Protein AF-A0A419EPZ2-F1 (afdb_monomer_lite)

Sequence (323 aa):
MRVAIPLFGTRVSPRCLYSDKTLLVQVRDNAVISKKTVDTTGMNEEERIAQLVDLEIDLFVCGAIDEDFVQRVDSYGIKVVQDVAAEVEEVLTALTGGQLRSGYGLESQPAKPARKGLPAEAASGAVAQAGSELSRIDCVECVDRLCLKGENCMPQMGSLFPADGYSKFNHSMEVTMDISAETHRKLCRVAEFIYYCMGMEYKHIGVAFCVEMFREAEILTRLLRRFFRVSPVCCKVGGHAEHDLITASSGVVCNPIGQACVLNRLGTEVNVVVGLCVGVDFIFTQHSEAPTSTLFVKDKSLANNPVSALFSKYYIEDILGEV

pLDDT: mean 83.53, std 17.3, range [28.08, 98.81]

Organism: NCBI:txid2093361

Radius of gyration: 24.73 Å; chains: 1; bounding box: 71×50×67 Å

InterPro domains:
  IPR014997 Protein of unknown function DUF1847 [PF08901] (173-295)
  IPR036105 Dinitrogenase iron-molybdenum cofactor biosynthesis superfamily [G3DSA:3.30.420.130] (1-103)
  IPR036105 Dinitrogenase iron-molybdenum cofactor biosynthesis superfamily [SSF53146] (1-102)

Foldseek 3Di:
DKEKFQDDPQWGDLDSQQRQKIWIFDDDLLDTPDIDIDGPHPPGLVSVLVVCLVVVAQEYEHEDDDPVSQVVSVVSNHHYAYNAQDGVVVQSNCSSVVNGHRNHPLDDDDDDDDDAFDFPDDPPDPPDDDDDPPPDDDPPPDPVPVVVVVDDPCVVVPDPCPVVVCPVVPQLVVQLVSLVVPPDPPDDLLNSVLSSCSSVVFAEEEEEEEPVCVVVSVVSQVVSVSPHHYHYDYQLPPFDADCPPVVNDGGRDGDLLVSQVVCVVVSGQEYEYYADDPVSVVSNCVNHRHHYDHSFHHDPPPNRPCVVLVVDPVSVCVVVVND

Secondary structure (DSSP, 8-state):
-EEEEEEETTEE-SBGGG-SEEEEEEEETTEEEEEEEEE-TT--HHHHHHHHHHTT-SEEE-SB--HHHHHHHHHTT-EEE-S--SBHHHHHHHHHTT---TT---S--PPPPPPPPPP------------S--TT--SSS-SS-GGGGT--S-GGG--S--HHHHGGGHHHHHHHHHHHH-SSTT--HHHHHHHHHHHTT--EEEEEE-GGGHHHHHHHHHHHTTTSEEEEEETTTT--B---TTT---SBPP-HHHHHHHHHHHT-SEEEEES--HHHHHHHHHH-SS-EEEEE---TTTTT-GGGGGG-HHHHHHHHT--

Structure (mmCIF, N/CA/C/O backbone):
data_AF-A0A419EPZ2-F1
#
_entry.id   AF-A0A419EPZ2-F1
#
loop_
_atom_site.group_PDB
_atom_site.id
_atom_site.type_symbol
_atom_site.label_atom_id
_atom_site.label_alt_id
_atom_site.label_comp_id
_atom_site.label_asym_id
_atom_site.label_entity_id
_atom_site.label_seq_id
_atom_site.pdbx_PDB_ins_code
_atom_site.Cartn_x
_atom_site.Cartn_y
_atom_site.Cartn_z
_atom_site.occupancy
_atom_site.B_iso_or_equiv
_atom_site.auth_seq_id
_atom_site.auth_comp_id
_atom_site.auth_asym_id
_atom_site.auth_atom_id
_atom_site.pdbx_PDB_model_num
ATOM 1 N N . MET A 1 1 ? -29.250 -5.513 28.112 1.00 92.94 1 MET A N 1
ATOM 2 C CA . MET A 1 1 ? -27.864 -5.029 28.055 1.00 92.94 1 MET A CA 1
ATOM 3 C C . MET A 1 1 ? -27.819 -3.629 27.458 1.00 92.94 1 MET A C 1
ATOM 5 O O . MET A 1 1 ? -28.614 -3.340 26.562 1.00 92.94 1 MET A O 1
ATOM 9 N N . ARG A 1 2 ? -26.938 -2.768 27.962 1.00 96.25 2 ARG A N 1
ATOM 10 C CA . ARG A 1 2 ? -26.560 -1.479 27.380 1.00 96.25 2 ARG A CA 1
ATOM 11 C C . ARG A 1 2 ? -25.266 -1.668 26.601 1.00 96.25 2 ARG A C 1
ATOM 13 O O . ARG A 1 2 ? -24.313 -2.245 27.115 1.00 96.25 2 ARG A O 1
ATOM 20 N N . VAL A 1 3 ? -25.260 -1.211 25.360 1.00 97.06 3 VAL A N 1
ATOM 21 C CA . VAL A 1 3 ? -24.142 -1.378 24.435 1.00 97.06 3 VAL A CA 1
ATOM 22 C C . VAL A 1 3 ? -23.675 -0.011 23.974 1.00 97.06 3 VAL A C 1
ATOM 24 O O . VAL A 1 3 ? -24.508 0.832 23.641 1.00 97.06 3 VAL A O 1
ATOM 27 N N . ALA A 1 4 ? -22.366 0.203 23.942 1.00 97.25 4 ALA A N 1
ATOM 28 C CA . ALA A 1 4 ? -21.762 1.403 23.378 1.00 97.25 4 ALA A CA 1
ATOM 29 C C . ALA A 1 4 ? -20.947 1.049 22.129 1.00 97.25 4 ALA A C 1
ATOM 31 O O . ALA A 1 4 ? -20.184 0.083 22.131 1.00 97.25 4 ALA A O 1
ATOM 32 N N . ILE A 1 5 ? -21.140 1.829 21.064 1.00 97.00 5 ILE A N 1
ATOM 33 C CA . ILE A 1 5 ? -20.503 1.650 19.757 1.00 97.00 5 ILE A CA 1
ATOM 34 C C . ILE A 1 5 ? -19.955 3.012 19.301 1.00 97.00 5 ILE A C 1
ATOM 36 O O . ILE A 1 5 ? -20.749 3.878 18.927 1.00 97.00 5 ILE A O 1
ATOM 40 N N . PRO A 1 6 ? -18.636 3.256 19.332 1.00 94.75 6 PRO A N 1
ATOM 41 C CA . PRO A 1 6 ? -18.061 4.471 18.772 1.00 94.75 6 PRO A CA 1
ATOM 42 C C . PRO A 1 6 ? -18.306 4.492 17.258 1.00 94.75 6 PRO A C 1
ATOM 44 O O . PRO A 1 6 ? -18.241 3.453 16.600 1.00 94.75 6 PRO A O 1
ATOM 47 N N . LEU A 1 7 ? -18.633 5.659 16.706 1.00 89.12 7 LEU A N 1
ATOM 48 C CA . LEU A 1 7 ? -19.119 5.820 15.338 1.00 89.12 7 LEU A CA 1
ATOM 49 C C . LEU A 1 7 ? -18.121 6.529 14.420 1.00 89.12 7 LEU A C 1
ATOM 51 O O . LEU A 1 7 ? -17.657 7.623 14.724 1.00 89.12 7 LEU A O 1
ATOM 55 N N . PHE A 1 8 ? -17.933 5.980 13.221 1.00 81.69 8 PHE A N 1
ATOM 56 C CA . PHE A 1 8 ? -17.380 6.697 12.073 1.00 81.69 8 PHE A CA 1
ATOM 57 C C . PHE A 1 8 ? -18.439 6.744 10.966 1.00 81.69 8 PHE A C 1
ATOM 59 O O . PHE A 1 8 ? -18.708 5.753 10.284 1.00 81.69 8 PHE A O 1
ATOM 66 N N . GLY A 1 9 ? -19.126 7.882 10.836 1.00 82.94 9 GLY A N 1
ATOM 67 C CA . GLY A 1 9 ? -20.296 7.991 9.961 1.00 82.94 9 GLY A CA 1
ATOM 68 C C . GLY A 1 9 ? -21.412 7.021 10.376 1.00 82.94 9 GLY A C 1
ATOM 69 O O . GLY A 1 9 ? -22.014 7.186 11.435 1.00 82.94 9 GLY A O 1
ATOM 70 N N . THR A 1 10 ? -21.700 6.025 9.533 1.00 83.19 10 THR A N 1
ATOM 71 C CA . THR A 1 10 ? -22.702 4.968 9.786 1.00 83.19 10 THR A CA 1
ATOM 72 C C . THR A 1 10 ? -22.098 3.654 10.293 1.00 83.19 10 THR A C 1
ATOM 74 O O . THR A 1 10 ? -22.827 2.684 10.510 1.00 83.19 10 THR A O 1
ATOM 77 N N . ARG A 1 11 ? -20.778 3.613 10.501 1.00 87.88 11 ARG A N 1
ATOM 78 C CA . ARG A 1 11 ? -20.004 2.405 10.811 1.00 87.88 11 ARG A CA 1
ATOM 79 C C . ARG A 1 11 ? -19.447 2.435 12.226 1.00 87.88 11 ARG A C 1
ATOM 81 O O . ARG A 1 11 ? -19.410 3.488 12.864 1.00 87.88 11 ARG A O 1
ATOM 88 N N . VAL A 1 12 ? -18.997 1.274 12.700 1.00 87.50 12 VAL A N 1
ATOM 89 C CA . VAL A 1 12 ? -18.147 1.208 13.897 1.00 87.50 12 VAL A CA 1
ATOM 90 C C . VAL A 1 12 ? -16.859 1.972 13.610 1.00 87.50 12 VAL A C 1
ATOM 92 O O . VAL A 1 12 ? -16.248 1.777 12.559 1.00 87.50 12 VAL A O 1
ATOM 95 N N . SER A 1 13 ? -16.467 2.859 14.521 1.00 86.19 13 SER A N 1
ATOM 96 C CA . SER A 1 13 ? -15.234 3.618 14.369 1.00 86.19 13 SER A CA 1
ATOM 97 C C . SER A 1 13 ? -14.028 2.678 14.427 1.00 86.19 13 SER A C 1
ATOM 99 O O . SER A 1 13 ? -13.897 1.950 15.420 1.00 86.19 13 SER A O 1
ATOM 101 N N . PRO A 1 14 ? -13.128 2.710 13.423 1.00 75.12 14 PRO A N 1
ATOM 102 C CA . PRO A 1 14 ? -11.864 1.987 13.498 1.00 75.12 14 PRO A CA 1
ATOM 103 C C . PRO A 1 14 ? -10.988 2.543 14.629 1.00 75.12 14 PRO A C 1
ATOM 105 O O . PRO A 1 14 ? -10.310 1.772 15.295 1.00 75.12 14 PRO A O 1
ATOM 108 N N . ARG A 1 15 ? -11.123 3.846 14.926 1.00 74.50 15 ARG A N 1
ATOM 109 C CA . ARG A 1 15 ? -10.498 4.547 16.052 1.00 74.50 15 ARG A CA 1
ATOM 110 C C . ARG A 1 15 ? -11.505 4.912 17.122 1.00 74.50 15 ARG A C 1
ATOM 112 O O . ARG A 1 15 ? -11.990 6.044 17.210 1.00 74.50 15 ARG A O 1
ATOM 119 N N . CYS A 1 16 ? -11.815 3.956 17.974 1.00 81.25 16 CYS A N 1
ATOM 120 C CA . CYS A 1 16 ? -12.754 4.164 19.069 1.00 81.25 16 CYS A CA 1
ATOM 121 C C . CYS A 1 16 ? -12.397 5.362 19.980 1.00 81.25 16 CYS A C 1
ATOM 123 O O . CYS A 1 16 ? -13.297 6.114 20.352 1.00 81.25 16 CYS A O 1
ATOM 125 N N . LEU A 1 17 ? -11.106 5.596 20.264 1.00 80.44 17 LEU A N 1
ATOM 126 C CA . LEU A 1 17 ? -10.636 6.679 21.143 1.00 80.44 17 LEU A CA 1
ATOM 127 C C . LEU A 1 17 ? -10.698 8.080 20.511 1.00 80.44 17 LEU A C 1
ATOM 129 O O . LEU A 1 17 ? -10.700 9.077 21.230 1.00 80.44 17 LEU A O 1
ATOM 133 N N . TYR A 1 18 ? -10.810 8.169 19.187 1.00 79.81 18 TYR A N 1
ATOM 134 C CA . TYR A 1 18 ? -10.905 9.437 18.449 1.00 79.81 18 TYR A CA 1
ATOM 135 C C . TYR A 1 18 ? -12.300 9.683 17.878 1.00 79.81 18 TYR A C 1
ATOM 137 O O . TYR A 1 18 ? -12.529 10.651 17.165 1.00 79.81 18 TYR A O 1
ATOM 145 N N . SER A 1 19 ? -13.247 8.802 18.191 1.00 86.12 19 SER A N 1
ATOM 146 C CA . SER A 1 19 ? -14.617 8.928 17.731 1.00 86.12 19 SER A CA 1
ATOM 147 C C . SER A 1 19 ? -15.292 10.143 18.363 1.00 86.12 19 SER A C 1
ATOM 149 O O . SER A 1 19 ? -15.444 10.199 19.586 1.00 86.12 19 SER A O 1
ATOM 151 N N . ASP A 1 20 ? -15.775 11.075 17.547 1.00 87.75 20 ASP A N 1
ATOM 152 C CA . ASP A 1 20 ? -16.535 12.242 18.024 1.00 87.75 20 ASP A CA 1
ATOM 153 C C . ASP A 1 20 ? -17.923 11.864 18.544 1.00 87.75 20 ASP A C 1
ATOM 155 O O . ASP A 1 20 ? -18.577 12.633 19.244 1.00 87.75 20 ASP A O 1
ATOM 159 N N . LYS A 1 21 ? -18.414 10.672 18.192 1.00 92.12 21 LYS A N 1
ATOM 160 C CA . LYS A 1 21 ? -19.744 10.205 18.583 1.00 92.12 21 LYS A CA 1
ATOM 161 C C . LYS A 1 21 ? -19.714 8.764 19.048 1.00 92.12 21 LYS A C 1
ATOM 163 O O . LYS A 1 21 ? -19.022 7.932 18.471 1.00 92.12 21 LYS A O 1
ATOM 168 N N . THR A 1 22 ? -20.546 8.446 20.028 1.00 95.88 22 THR A N 1
ATOM 169 C CA . THR A 1 22 ? -20.782 7.067 20.464 1.00 95.88 22 THR A CA 1
ATOM 170 C C . THR A 1 22 ? -22.273 6.776 20.424 1.00 95.88 22 THR A C 1
ATOM 172 O O . THR A 1 22 ? -23.089 7.537 20.944 1.00 95.88 22 THR A O 1
ATOM 175 N N . LEU A 1 23 ? -22.654 5.685 19.768 1.00 96.94 23 LEU A N 1
ATOM 176 C CA . LEU A 1 23 ? -24.013 5.174 19.782 1.00 96.94 23 LEU A CA 1
ATOM 177 C C . LEU A 1 23 ? -24.223 4.312 21.019 1.00 96.94 23 LEU A C 1
ATOM 179 O O . LEU A 1 23 ? -23.563 3.295 21.201 1.00 96.94 23 LEU A O 1
ATOM 183 N N . LEU A 1 24 ? -25.199 4.697 21.823 1.00 97.00 24 LEU A N 1
ATOM 184 C CA . LEU A 1 24 ? -25.705 3.922 22.940 1.00 97.00 24 LEU A CA 1
ATOM 185 C C . LEU A 1 24 ? -26.944 3.161 22.491 1.00 97.00 24 LEU A C 1
ATOM 187 O O . LEU A 1 24 ? -27.862 3.732 21.895 1.00 97.00 24 LEU A O 1
ATOM 191 N N . VAL A 1 25 ? -26.977 1.872 22.792 1.00 96.31 25 VAL A N 1
ATOM 192 C CA . VAL A 1 25 ? -28.030 0.959 22.358 1.00 96.31 25 VAL A CA 1
ATOM 193 C C . VAL A 1 25 ? -28.514 0.171 23.559 1.00 96.31 25 VAL A C 1
ATOM 195 O O . VAL A 1 25 ? -27.724 -0.436 24.278 1.00 96.31 25 VAL A O 1
ATOM 198 N N . GLN A 1 26 ? -29.826 0.135 23.764 1.00 94.62 26 GLN A N 1
ATOM 199 C CA . GLN A 1 26 ? -30.424 -0.745 24.758 1.00 94.62 26 GLN A CA 1
ATOM 200 C C . GLN A 1 26 ? -31.022 -1.966 24.070 1.00 94.62 26 GLN A C 1
ATOM 202 O O . GLN A 1 26 ? -31.894 -1.834 23.213 1.00 94.62 26 GLN A O 1
ATOM 207 N N . VAL A 1 27 ? -30.581 -3.155 24.476 1.00 92.25 27 VAL A N 1
ATOM 208 C CA . VAL A 1 27 ? -31.083 -4.435 23.965 1.00 92.25 27 VAL A CA 1
ATOM 209 C C . VAL A 1 27 ? -31.761 -5.218 25.084 1.00 92.25 27 VAL A C 1
ATOM 211 O O . VAL A 1 27 ? -31.200 -5.379 26.175 1.00 92.25 27 VAL A O 1
ATOM 214 N N . ARG A 1 28 ? -32.971 -5.713 24.820 1.00 91.69 28 ARG A N 1
ATOM 215 C CA . ARG A 1 28 ? -33.753 -6.585 25.709 1.00 91.69 28 ARG A CA 1
ATOM 216 C C . ARG A 1 28 ? -34.426 -7.661 24.859 1.00 91.69 28 ARG A C 1
ATOM 218 O O . ARG A 1 28 ? -34.913 -7.342 23.783 1.00 91.69 28 ARG A O 1
ATOM 225 N N . ASP A 1 29 ? -34.414 -8.910 25.324 1.00 86.62 29 ASP A N 1
ATOM 226 C CA . ASP A 1 29 ? -35.057 -10.055 24.656 1.00 86.62 29 ASP A CA 1
ATOM 227 C C . ASP A 1 29 ? -34.705 -10.177 23.159 1.00 86.62 29 ASP A C 1
ATOM 229 O O . ASP A 1 29 ? -35.574 -10.356 22.312 1.00 86.62 29 ASP A O 1
ATOM 233 N N . ASN A 1 30 ? -33.413 -10.038 22.828 1.00 84.19 30 ASN A N 1
ATOM 234 C CA . ASN A 1 30 ? -32.894 -10.056 21.452 1.00 84.19 30 ASN A CA 1
ATOM 235 C C . ASN A 1 30 ? -33.519 -8.999 20.520 1.00 84.19 30 ASN A C 1
ATOM 237 O O . ASN A 1 3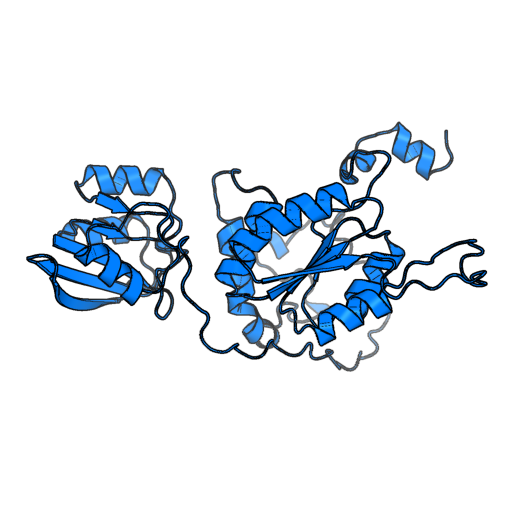0 ? -33.555 -9.174 19.305 1.00 84.19 30 ASN A O 1
ATOM 241 N N . ALA A 1 31 ? -33.974 -7.871 21.064 1.00 87.69 31 ALA A N 1
ATOM 242 C CA . ALA A 1 31 ? -34.474 -6.740 20.295 1.00 87.69 31 ALA A CA 1
ATOM 243 C C . ALA A 1 31 ? -33.828 -5.425 20.747 1.00 87.69 31 ALA A C 1
ATOM 245 O O . ALA A 1 31 ? -33.585 -5.199 21.937 1.00 87.69 31 ALA A O 1
ATOM 246 N N . VAL A 1 32 ? -33.569 -4.533 19.787 1.00 90.25 32 VAL A N 1
ATOM 247 C CA . VAL A 1 32 ? -33.126 -3.162 20.067 1.00 90.25 32 VAL A CA 1
ATOM 248 C C . VAL A 1 32 ? -34.331 -2.346 20.530 1.00 90.25 32 VAL A C 1
ATOM 250 O O . VAL A 1 32 ? -35.277 -2.144 19.774 1.00 90.25 32 VAL A O 1
ATOM 253 N N . ILE A 1 33 ? -34.285 -1.871 21.772 1.00 93.38 33 ILE A N 1
ATOM 254 C CA . ILE A 1 33 ? -35.364 -1.110 22.414 1.00 93.38 33 ILE A CA 1
ATOM 255 C C . ILE A 1 33 ? -35.180 0.393 22.207 1.00 93.38 33 ILE A C 1
ATOM 257 O O . ILE A 1 33 ? -36.153 1.122 22.031 1.00 93.38 33 ILE A O 1
ATOM 261 N N . SER A 1 34 ? -33.936 0.871 22.228 1.00 92.50 34 SER A N 1
ATOM 262 C CA . SER A 1 34 ? -33.626 2.284 22.027 1.00 92.50 34 SER A CA 1
ATOM 263 C C . SER A 1 34 ? -32.215 2.479 21.478 1.00 92.50 34 SER A C 1
ATOM 265 O O . SER A 1 34 ? -31.327 1.645 21.677 1.00 92.50 34 SER A O 1
ATOM 267 N N . LYS A 1 35 ? -32.033 3.595 20.767 1.00 94.75 35 LYS A N 1
ATOM 268 C CA . LYS A 1 35 ? -30.757 4.080 20.236 1.00 94.75 35 LYS A CA 1
ATOM 269 C C . LYS A 1 35 ? -30.619 5.557 20.607 1.00 94.75 35 LYS A C 1
ATOM 271 O O . LYS A 1 35 ? -31.563 6.322 20.409 1.00 94.75 35 LYS A O 1
ATOM 276 N N . LYS A 1 36 ? -29.463 5.969 21.122 1.00 94.50 36 LYS A N 1
ATOM 277 C CA . LYS A 1 36 ? -29.139 7.374 21.397 1.00 94.50 36 LYS A CA 1
ATOM 278 C C . LYS A 1 36 ? -27.677 7.628 21.072 1.00 94.50 36 LYS A C 1
ATOM 280 O O . LYS A 1 36 ? -26.816 6.924 21.577 1.00 94.50 36 LYS A O 1
ATOM 285 N N . THR A 1 37 ? -27.392 8.657 20.288 1.00 94.69 37 THR A N 1
ATOM 286 C CA . THR A 1 37 ? -26.012 9.091 20.056 1.00 94.69 37 THR A CA 1
ATOM 287 C C . THR A 1 37 ? -25.605 10.112 21.111 1.00 94.69 37 THR A C 1
ATOM 289 O O . THR A 1 37 ? -26.374 11.027 21.416 1.00 94.69 37 THR A O 1
ATOM 292 N N . VAL A 1 38 ? -24.405 9.957 21.662 1.00 93.19 38 VAL A N 1
ATOM 293 C CA . VAL A 1 38 ? -23.760 10.929 22.549 1.00 93.19 38 VAL A CA 1
ATOM 294 C C . VAL A 1 38 ? -22.512 11.496 21.887 1.00 93.19 38 VAL A C 1
ATOM 296 O O . VAL A 1 38 ? -21.882 10.823 21.069 1.00 93.19 38 VAL A O 1
ATOM 299 N N . ASP A 1 39 ? -22.203 12.746 22.215 1.00 92.06 39 ASP A N 1
ATOM 300 C CA . ASP A 1 39 ? -20.981 13.421 21.788 1.00 92.06 39 ASP A CA 1
ATOM 301 C C . ASP A 1 39 ? -19.815 12.969 22.676 1.00 92.06 39 ASP A C 1
ATOM 303 O O . ASP A 1 39 ? -19.944 12.902 23.902 1.00 92.06 39 ASP A O 1
ATOM 307 N N . THR A 1 40 ? -18.708 12.614 22.039 1.00 90.69 40 THR A N 1
ATOM 308 C CA . THR A 1 40 ? -17.455 12.183 22.661 1.00 90.69 40 THR A CA 1
ATOM 309 C C . THR A 1 40 ? -16.245 12.909 22.069 1.00 90.69 40 THR A C 1
ATOM 311 O O . THR A 1 40 ? -15.114 12.440 22.198 1.00 90.69 40 THR A O 1
ATOM 314 N N . THR A 1 41 ? -16.475 14.045 21.406 1.00 87.62 41 THR A N 1
ATOM 315 C CA . THR A 1 41 ? -15.438 14.880 20.792 1.00 87.62 41 THR A CA 1
ATOM 316 C C . THR A 1 41 ? -14.427 15.328 21.842 1.00 87.62 41 THR A C 1
ATOM 318 O O . THR A 1 41 ? -14.792 15.896 22.871 1.00 87.62 41 THR A O 1
ATOM 321 N N . GLY A 1 42 ? -13.145 15.083 21.576 1.00 82.50 42 GLY A N 1
ATOM 322 C CA . GLY A 1 42 ? -12.043 15.541 22.426 1.00 82.50 42 GLY A CA 1
ATOM 323 C C . GLY A 1 42 ? -11.874 14.808 23.761 1.00 82.50 42 GLY A C 1
ATOM 324 O O . GLY A 1 42 ? -10.999 15.204 24.526 1.00 82.50 42 GLY A O 1
ATOM 325 N N . MET A 1 43 ? -12.656 13.756 24.039 1.00 88.62 43 MET A N 1
ATOM 326 C CA . MET A 1 43 ? -12.486 12.961 25.260 1.00 88.62 43 MET A CA 1
ATOM 327 C C . MET A 1 43 ? -11.192 12.150 25.218 1.00 88.62 43 MET A C 1
ATOM 329 O O . MET A 1 43 ? -10.923 11.443 24.240 1.00 88.62 43 MET A O 1
ATOM 333 N N . ASN A 1 44 ? -10.425 12.211 26.304 1.00 87.00 44 ASN A N 1
ATOM 334 C CA . ASN A 1 44 ? -9.267 11.351 26.509 1.00 87.00 44 ASN A CA 1
ATOM 335 C C . ASN A 1 44 ? -9.684 9.931 26.944 1.00 87.00 44 ASN A C 1
ATOM 337 O O . ASN A 1 44 ? -10.860 9.629 27.153 1.00 87.00 44 ASN A O 1
ATOM 341 N N . GLU A 1 45 ? -8.709 9.033 27.056 1.00 89.25 45 GLU A N 1
ATOM 342 C CA . GLU A 1 45 ? -8.948 7.626 27.381 1.00 89.25 45 GLU A CA 1
ATOM 343 C C . GLU A 1 45 ? -9.652 7.426 28.734 1.00 89.25 45 GLU A C 1
ATOM 345 O O . GLU A 1 45 ? -10.615 6.665 28.827 1.00 89.25 45 GLU A O 1
ATOM 350 N N . GLU A 1 46 ? -9.219 8.141 29.776 1.00 91.06 46 GLU A N 1
ATOM 351 C CA . GLU A 1 46 ? -9.803 8.029 31.117 1.00 91.06 46 GLU A CA 1
ATOM 352 C C . GLU A 1 46 ? -11.242 8.543 31.149 1.00 91.06 46 GLU A C 1
ATOM 354 O O . GLU A 1 46 ? -12.113 7.905 31.739 1.00 91.06 46 GLU A O 1
ATOM 359 N N . GLU A 1 47 ? -11.513 9.652 30.461 1.00 92.25 47 GLU A N 1
ATOM 360 C CA . GLU A 1 47 ? -12.857 10.220 30.320 1.00 92.25 47 GLU A CA 1
ATOM 361 C C . GLU A 1 47 ? -13.800 9.263 29.588 1.00 92.25 47 GLU A C 1
ATOM 363 O O . GLU A 1 47 ? -14.967 9.134 29.963 1.00 92.25 47 GLU A O 1
ATOM 368 N N . ARG A 1 48 ? -13.302 8.542 28.575 1.00 92.06 48 ARG A N 1
ATOM 369 C CA . ARG A 1 48 ? -14.091 7.522 27.872 1.00 92.06 48 ARG A CA 1
ATOM 370 C C . ARG A 1 48 ? -14.422 6.346 28.773 1.00 92.06 48 ARG A C 1
ATOM 372 O O . ARG A 1 48 ? -15.577 5.932 28.808 1.00 92.06 48 ARG A O 1
ATOM 379 N N . ILE A 1 49 ? -13.444 5.822 29.509 1.00 94.25 49 ILE A N 1
ATOM 380 C CA . ILE A 1 49 ? -13.680 4.721 30.451 1.00 94.25 49 ILE A CA 1
ATOM 381 C C . ILE A 1 49 ? -14.683 5.163 31.521 1.00 94.25 49 ILE A C 1
ATOM 383 O O . ILE A 1 49 ? -15.664 4.458 31.756 1.00 94.25 49 ILE A O 1
ATOM 387 N N . ALA A 1 50 ? -14.497 6.352 32.102 1.00 93.88 50 ALA A N 1
ATOM 388 C CA . ALA A 1 50 ? -15.424 6.920 33.076 1.00 93.88 50 ALA A CA 1
ATOM 389 C C . ALA A 1 50 ? -16.843 7.040 32.503 1.00 93.88 50 ALA A C 1
ATOM 391 O O . ALA A 1 50 ? -17.795 6.598 33.137 1.00 93.88 50 ALA A O 1
ATOM 392 N N . GLN A 1 51 ? -16.993 7.525 31.267 1.00 94.06 51 GLN A N 1
ATOM 393 C CA . GLN A 1 51 ? -18.294 7.602 30.606 1.00 94.06 51 GLN A CA 1
ATOM 394 C C . GLN A 1 51 ? -18.941 6.219 30.414 1.00 94.06 51 GLN A C 1
ATOM 396 O O . GLN A 1 51 ? -20.146 6.079 30.624 1.00 94.06 51 GLN A O 1
ATOM 401 N N . LEU A 1 52 ? -18.178 5.197 30.010 1.00 95.31 52 LEU A N 1
ATOM 402 C CA . LEU A 1 52 ? -18.701 3.833 29.863 1.00 95.31 52 LEU A CA 1
ATOM 403 C C . LEU A 1 52 ? -19.200 3.277 31.206 1.00 95.31 52 LEU A C 1
ATOM 405 O O . LEU A 1 52 ? -20.263 2.654 31.254 1.00 95.31 52 LEU A O 1
ATOM 409 N N . VAL A 1 53 ? -18.462 3.540 32.285 1.00 95.25 53 VAL A N 1
ATOM 410 C CA . VAL A 1 53 ? -18.820 3.132 33.649 1.00 95.25 53 VAL A CA 1
ATOM 411 C C . VAL A 1 53 ? -20.055 3.888 34.145 1.00 95.25 53 VAL A C 1
ATOM 413 O O . VAL A 1 53 ? -21.020 3.258 34.573 1.00 95.25 53 VAL A O 1
ATOM 416 N N . ASP A 1 54 ? -20.077 5.215 34.018 1.00 93.75 54 ASP A N 1
ATOM 417 C CA . ASP A 1 54 ? -21.175 6.078 34.476 1.00 93.75 54 ASP A CA 1
ATOM 418 C C . ASP A 1 54 ? -22.496 5.784 33.751 1.00 93.75 54 ASP A C 1
ATOM 420 O O . ASP A 1 54 ? -23.583 5.912 34.318 1.00 93.75 54 ASP A O 1
ATOM 424 N N . LEU A 1 55 ? -22.419 5.374 32.483 1.00 92.88 55 LEU A N 1
ATOM 425 C CA . LEU A 1 55 ? -23.579 4.967 31.688 1.00 92.88 55 LEU A CA 1
ATOM 426 C C . LEU A 1 55 ? -23.993 3.504 31.918 1.00 92.88 55 LEU A C 1
ATOM 428 O O . LEU A 1 55 ? -24.981 3.055 31.320 1.00 92.88 55 LEU A O 1
ATOM 432 N N . GLU A 1 56 ? -23.283 2.781 32.788 1.00 95.12 56 GLU A N 1
ATOM 433 C CA . GLU A 1 56 ? -23.471 1.362 33.112 1.00 95.12 56 GLU A CA 1
ATOM 434 C C . GLU A 1 56 ? -23.504 0.496 31.840 1.00 95.12 56 GLU A C 1
ATOM 436 O O . GLU A 1 56 ? -24.449 -0.259 31.593 1.00 95.12 56 GLU A O 1
ATOM 441 N N . ILE A 1 57 ? -22.515 0.679 30.962 1.00 97.44 57 ILE A N 1
ATOM 442 C CA . ILE A 1 57 ? -22.396 -0.103 29.729 1.00 97.44 57 ILE A CA 1
ATOM 443 C C . ILE A 1 57 ? -22.025 -1.548 30.069 1.00 97.44 57 ILE A C 1
ATOM 445 O O . ILE A 1 57 ? -21.055 -1.797 30.768 1.00 97.44 57 ILE A O 1
ATOM 449 N N . ASP A 1 58 ? -22.774 -2.511 29.530 1.00 95.06 58 ASP A N 1
ATOM 450 C CA . ASP A 1 58 ? -22.496 -3.942 29.713 1.00 95.06 58 ASP A CA 1
ATOM 451 C C . ASP A 1 58 ? -21.528 -4.481 28.643 1.00 95.06 58 ASP A C 1
ATOM 453 O O . ASP A 1 58 ? -20.807 -5.456 28.864 1.00 95.06 58 ASP A O 1
ATOM 457 N N . LEU A 1 59 ? -21.570 -3.884 27.446 1.00 95.56 59 LEU A N 1
ATOM 458 C CA . LEU A 1 59 ? -20.829 -4.321 26.267 1.00 95.56 59 LEU A CA 1
ATOM 459 C C . LEU A 1 59 ? -20.318 -3.119 25.467 1.00 95.56 59 LEU A C 1
ATOM 461 O O . LEU A 1 59 ? -21.099 -2.290 24.999 1.00 95.56 59 LEU A O 1
ATOM 465 N N . PHE A 1 60 ? -19.015 -3.064 25.242 1.00 95.75 60 PHE A N 1
ATOM 466 C CA . PHE A 1 60 ? -18.375 -2.102 24.360 1.00 95.75 60 PHE A CA 1
ATOM 467 C C . PHE A 1 60 ? -17.986 -2.787 23.048 1.00 95.75 60 PHE A C 1
ATOM 469 O O . PHE A 1 60 ? -17.264 -3.782 23.057 1.00 95.75 60 PHE A O 1
ATOM 476 N N . VAL A 1 61 ? -18.499 -2.289 21.922 1.00 94.81 61 VAL A N 1
ATOM 477 C CA . VAL A 1 61 ? -18.225 -2.843 20.587 1.00 94.81 61 VAL A CA 1
ATOM 478 C C . VAL A 1 61 ? -17.433 -1.817 19.798 1.00 94.81 61 VAL A C 1
ATOM 480 O O . VAL A 1 61 ? -17.977 -0.775 19.447 1.00 94.81 61 VAL A O 1
ATOM 483 N N . CYS A 1 62 ? -16.171 -2.101 19.507 1.00 91.62 62 CYS A N 1
ATOM 484 C CA . CYS A 1 62 ? -15.249 -1.154 18.890 1.00 91.62 62 CYS A CA 1
ATOM 485 C C . CYS A 1 62 ? -14.472 -1.761 17.713 1.00 91.62 62 CYS A C 1
ATOM 487 O O . CYS A 1 62 ? -14.459 -2.976 17.499 1.00 91.62 62 CYS A O 1
ATOM 489 N N . GLY A 1 63 ? -13.851 -0.876 16.928 1.00 83.56 63 GLY A N 1
ATOM 490 C CA . GLY A 1 63 ? -12.826 -1.238 15.956 1.00 83.56 63 GLY A CA 1
ATOM 491 C C . GLY A 1 63 ? -11.513 -1.624 16.642 1.00 83.56 63 GLY A C 1
ATOM 492 O O . GLY A 1 63 ? -11.520 -2.346 17.639 1.00 83.56 63 GLY A O 1
ATOM 493 N N . ALA A 1 64 ? -10.390 -1.144 16.113 1.00 77.12 64 ALA A N 1
ATOM 494 C CA . ALA A 1 64 ? -9.089 -1.390 16.717 1.00 77.12 64 ALA A CA 1
ATOM 495 C C . ALA A 1 64 ? -8.954 -0.607 18.034 1.00 77.12 64 ALA A C 1
ATOM 497 O O . ALA A 1 64 ? -9.402 0.542 18.158 1.00 77.12 64 ALA A O 1
ATOM 498 N N . ILE A 1 65 ? -8.370 -1.257 19.036 1.00 83.50 65 ILE A N 1
ATOM 499 C CA . ILE A 1 65 ? -8.095 -0.678 20.348 1.00 83.50 65 ILE A CA 1
ATOM 500 C C . ILE A 1 65 ? -6.931 -1.427 20.998 1.00 83.50 65 ILE A C 1
ATOM 502 O O . ILE A 1 65 ? -6.716 -2.607 20.714 1.00 83.50 65 ILE A O 1
ATOM 506 N N . ASP A 1 66 ? -6.154 -0.745 21.832 1.00 79.75 66 ASP A N 1
ATOM 507 C CA . ASP A 1 66 ? -5.022 -1.352 22.520 1.00 79.75 66 ASP A CA 1
ATOM 508 C C . ASP A 1 66 ? -5.470 -2.325 23.627 1.00 79.75 66 ASP A C 1
ATOM 510 O O . ASP A 1 66 ? -6.553 -2.217 24.205 1.00 79.75 66 ASP A O 1
ATOM 514 N N . GLU A 1 67 ? -4.619 -3.310 23.917 1.00 82.19 67 GLU A N 1
ATOM 515 C CA . GLU A 1 67 ? -4.926 -4.384 24.867 1.00 82.19 67 GLU A CA 1
ATOM 516 C C . GLU A 1 67 ? -4.995 -3.881 26.321 1.00 82.19 67 GLU A C 1
ATOM 518 O O . GLU A 1 67 ? -5.755 -4.433 27.121 1.00 82.19 67 GLU A O 1
ATOM 523 N N . ASP A 1 68 ? -4.277 -2.803 26.653 1.00 85.50 68 ASP A N 1
ATOM 524 C CA . ASP A 1 68 ? -4.293 -2.199 27.988 1.00 85.50 68 ASP A CA 1
ATOM 525 C C . ASP A 1 68 ? -5.656 -1.552 28.275 1.00 85.50 68 ASP A C 1
ATOM 527 O O . ASP A 1 68 ? -6.245 -1.786 29.334 1.00 85.50 68 ASP A O 1
ATOM 531 N N . PHE A 1 69 ? -6.225 -0.817 27.316 1.00 88.50 69 PHE A N 1
ATOM 532 C CA . PHE A 1 69 ? -7.576 -0.272 27.415 1.00 88.50 69 PHE A CA 1
ATOM 533 C C . PHE A 1 69 ? -8.610 -1.373 27.631 1.00 88.50 69 PHE A C 1
ATOM 535 O O . PHE A 1 69 ? -9.494 -1.243 28.481 1.00 88.50 69 PHE A O 1
ATOM 542 N N . VAL A 1 70 ? -8.503 -2.476 26.884 1.00 88.44 70 VAL A N 1
ATOM 543 C CA . VAL A 1 70 ? -9.420 -3.618 27.009 1.00 88.44 70 VAL A CA 1
ATOM 544 C C . VAL A 1 70 ? -9.367 -4.190 28.417 1.00 88.44 70 VAL A C 1
ATOM 546 O O . VAL A 1 70 ? -10.416 -4.376 29.031 1.00 88.44 70 VAL A O 1
ATOM 549 N N . GLN A 1 71 ? -8.166 -4.415 28.955 1.00 88.50 71 GLN A N 1
ATOM 550 C CA . GLN A 1 71 ? -7.988 -4.912 30.320 1.00 88.50 71 GLN A CA 1
ATOM 551 C C . GLN A 1 71 ? -8.561 -3.943 31.359 1.00 88.50 71 GLN A C 1
ATOM 553 O O . GLN A 1 71 ? -9.206 -4.372 32.318 1.00 88.50 71 GLN A O 1
ATOM 558 N N . ARG A 1 72 ? -8.373 -2.633 31.164 1.00 92.44 72 ARG A N 1
ATOM 559 C CA . ARG A 1 72 ? -8.943 -1.609 32.048 1.00 92.44 72 ARG A CA 1
ATOM 560 C C . ARG A 1 72 ? -10.466 -1.637 32.018 1.00 92.44 72 ARG A C 1
ATOM 562 O O . ARG A 1 72 ? -11.080 -1.685 33.078 1.00 92.44 72 ARG A O 1
ATOM 569 N N . VAL A 1 73 ? -11.083 -1.644 30.841 1.00 93.56 73 VAL A N 1
ATOM 570 C CA . VAL A 1 73 ? -12.547 -1.676 30.696 1.00 93.56 73 VAL A CA 1
ATOM 571 C C . VAL A 1 73 ? -13.144 -2.978 31.239 1.00 93.56 73 VAL A C 1
ATOM 573 O O . VAL A 1 73 ? -14.131 -2.932 31.978 1.00 93.56 73 VAL A O 1
ATOM 576 N N . ASP A 1 74 ? -12.504 -4.119 30.978 1.00 91.44 74 ASP A N 1
ATOM 577 C CA . ASP A 1 74 ? -12.915 -5.424 31.514 1.00 91.44 74 ASP A CA 1
ATOM 578 C C . ASP A 1 74 ? -12.825 -5.472 33.049 1.00 91.44 74 ASP A C 1
ATOM 580 O O . ASP A 1 74 ? -13.695 -6.047 33.703 1.00 91.44 74 ASP A O 1
ATOM 584 N N . SER A 1 75 ? -11.854 -4.771 33.655 1.00 93.88 75 SER A N 1
ATOM 585 C CA . SER A 1 75 ? -11.739 -4.663 35.119 1.00 93.88 75 SER A CA 1
ATOM 586 C C . SER A 1 75 ? -12.933 -3.965 35.788 1.00 93.88 75 SER A C 1
ATOM 588 O O . SER A 1 75 ? -13.204 -4.206 36.966 1.00 93.88 75 SER A O 1
ATOM 590 N N . TYR A 1 76 ? -13.692 -3.161 35.033 1.00 94.56 76 TYR A N 1
ATOM 591 C CA . TYR A 1 76 ? -14.958 -2.562 35.471 1.00 94.56 76 TYR A CA 1
ATOM 592 C C . TYR A 1 76 ? -16.183 -3.444 35.168 1.00 94.56 76 TYR A C 1
ATOM 594 O O . TYR A 1 76 ? -17.317 -3.031 35.406 1.00 94.56 76 TYR A O 1
ATOM 602 N N . GLY A 1 77 ? -15.978 -4.665 34.666 1.00 92.25 77 GLY A N 1
ATOM 603 C CA . GLY A 1 77 ? -17.039 -5.620 34.342 1.00 92.25 77 GLY A CA 1
ATOM 604 C C . GLY A 1 77 ? -17.713 -5.380 32.989 1.00 92.25 77 GLY A C 1
ATOM 605 O O . GLY A 1 77 ? -18.751 -5.985 32.714 1.00 92.25 77 GLY A O 1
ATOM 606 N N . ILE A 1 78 ? -17.143 -4.516 32.147 1.00 96.88 78 ILE A N 1
ATOM 607 C CA . ILE A 1 78 ? -17.668 -4.191 30.821 1.00 96.88 78 ILE A CA 1
ATOM 608 C C . ILE A 1 78 ? -17.018 -5.124 29.802 1.00 96.88 78 ILE A C 1
ATOM 610 O O . ILE A 1 78 ? -15.807 -5.092 29.596 1.00 96.88 78 ILE A O 1
ATOM 614 N N . LYS A 1 79 ? -17.819 -5.940 29.113 1.00 94.25 79 LYS A N 1
ATOM 615 C CA . LYS A 1 79 ? -17.287 -6.836 28.077 1.00 94.25 79 LYS A CA 1
ATOM 616 C C . LYS A 1 79 ? -16.869 -6.038 26.853 1.00 94.25 79 LYS A C 1
ATOM 618 O O . LYS A 1 79 ? -17.608 -5.157 26.421 1.00 94.25 79 LYS A O 1
ATOM 623 N N . VAL A 1 80 ? -15.754 -6.405 26.232 1.00 92.75 80 VAL A N 1
ATOM 624 C CA . VAL A 1 80 ? -15.277 -5.752 25.006 1.00 92.75 80 VAL A CA 1
ATOM 625 C C . VAL A 1 80 ? -15.328 -6.714 23.823 1.00 92.75 80 VAL A C 1
ATOM 627 O O . VAL A 1 80 ? -14.874 -7.855 23.902 1.00 92.75 80 VAL A O 1
ATOM 630 N N . VAL A 1 81 ? -15.886 -6.239 22.711 1.00 90.06 81 VAL A N 1
ATOM 631 C CA . VAL A 1 81 ? -15.814 -6.879 21.397 1.00 90.06 81 VAL A CA 1
ATOM 632 C C . VAL A 1 81 ? -15.053 -5.937 20.475 1.00 90.06 81 VAL A C 1
ATOM 634 O O . VAL A 1 81 ? -15.583 -4.905 20.069 1.00 90.06 81 VAL A O 1
ATOM 637 N N . GLN A 1 82 ? -13.818 -6.309 20.162 1.00 87.44 82 GLN A N 1
ATOM 638 C CA . GLN A 1 82 ? -12.886 -5.502 19.373 1.00 87.44 82 GLN A CA 1
ATOM 639 C C . GLN A 1 82 ? -12.719 -6.035 17.947 1.00 87.44 82 GLN A C 1
ATOM 641 O O . GLN A 1 82 ? -13.216 -7.117 17.607 1.00 87.44 82 GLN A O 1
ATOM 646 N N . ASP A 1 83 ? -11.992 -5.283 17.121 1.00 79.94 83 ASP A N 1
ATOM 647 C CA . ASP A 1 83 ? -11.703 -5.602 15.718 1.00 79.94 83 ASP A CA 1
ATOM 648 C C . ASP A 1 83 ? -12.973 -5.730 14.857 1.00 79.94 83 ASP A C 1
ATOM 650 O O . ASP A 1 83 ? -13.032 -6.518 13.909 1.00 79.94 83 ASP A O 1
ATOM 654 N N . VAL A 1 84 ? -14.027 -4.978 15.197 1.00 83.44 84 VAL A N 1
ATOM 655 C CA . VAL A 1 84 ? -15.295 -5.009 14.461 1.00 83.44 84 VAL A CA 1
ATOM 656 C C . VAL A 1 84 ? -15.257 -4.031 13.291 1.00 83.44 84 VAL A C 1
ATOM 658 O O . VAL A 1 84 ? -15.236 -2.816 13.478 1.00 83.44 84 VAL A O 1
ATOM 661 N N . ALA A 1 85 ? -15.315 -4.563 12.068 1.00 82.38 85 ALA A N 1
ATOM 662 C CA . ALA A 1 85 ? -15.281 -3.789 10.825 1.00 82.38 85 ALA A CA 1
ATOM 663 C C . ALA A 1 85 ? -16.595 -3.936 10.039 1.00 82.38 85 ALA A C 1
ATOM 665 O O . ALA A 1 85 ? -16.657 -4.624 9.022 1.00 82.38 85 ALA A O 1
ATOM 666 N N . ALA A 1 86 ? -17.664 -3.282 10.497 1.00 80.44 86 ALA A N 1
ATOM 667 C CA . ALA A 1 86 ? -19.010 -3.448 9.940 1.00 80.44 86 ALA A CA 1
ATOM 668 C C . ALA A 1 86 ? -19.833 -2.146 9.969 1.00 80.44 86 ALA A C 1
ATOM 670 O O . ALA A 1 86 ? -19.478 -1.177 10.648 1.00 80.44 86 ALA A O 1
ATOM 671 N N . GLU A 1 87 ? -20.934 -2.112 9.212 1.00 85.75 87 GLU A N 1
ATOM 672 C CA . GLU A 1 87 ? -21.968 -1.081 9.385 1.00 85.75 87 GLU A CA 1
ATOM 673 C C . GLU A 1 87 ? -22.669 -1.270 10.736 1.00 85.75 87 GLU A C 1
ATOM 675 O O . GLU A 1 87 ? -22.874 -2.396 11.194 1.00 85.75 87 GLU A O 1
ATOM 680 N N . VAL A 1 88 ? -23.099 -0.179 11.375 1.00 90.62 88 VAL A N 1
ATOM 681 C CA . VAL A 1 88 ? -23.755 -0.262 12.692 1.00 90.62 88 VAL A CA 1
ATOM 682 C C . VAL A 1 88 ? -25.004 -1.145 12.645 1.00 90.62 88 VAL A C 1
ATOM 684 O O . VAL A 1 88 ? -25.232 -1.931 13.557 1.00 90.62 88 VAL A O 1
ATOM 687 N N . GLU A 1 89 ? -25.802 -1.075 11.578 1.00 89.06 89 GLU A N 1
ATOM 688 C CA . GLU A 1 89 ? -27.005 -1.912 11.455 1.00 89.06 89 GLU A CA 1
ATOM 689 C C . GLU A 1 89 ? -26.680 -3.413 11.325 1.00 89.06 89 GLU A C 1
ATOM 691 O O . GLU A 1 89 ? -27.435 -4.257 11.816 1.00 89.06 89 GLU A O 1
ATOM 696 N N . GLU A 1 90 ? -25.531 -3.765 10.741 1.00 86.00 90 GLU A N 1
ATOM 697 C CA . GLU A 1 90 ? -25.050 -5.152 10.693 1.00 86.00 90 GLU A CA 1
ATOM 698 C C . GLU A 1 90 ? -24.634 -5.629 12.086 1.00 86.00 90 GLU A C 1
ATOM 700 O O . GLU A 1 90 ? -25.010 -6.727 12.499 1.00 86.00 90 GLU A O 1
ATOM 705 N N . VAL A 1 91 ? -23.929 -4.781 12.844 1.00 90.00 91 VAL A N 1
ATOM 706 C CA . VAL A 1 91 ? -23.557 -5.058 14.240 1.00 90.00 91 VAL A CA 1
ATOM 707 C C . VAL A 1 91 ? -24.793 -5.268 15.103 1.00 90.00 91 VAL A C 1
ATOM 709 O O . VAL A 1 91 ? -24.845 -6.214 15.883 1.00 90.00 91 VAL A O 1
ATOM 712 N N . LEU A 1 92 ? -25.816 -4.431 14.946 1.00 91.12 92 LEU A N 1
ATOM 713 C CA . LEU A 1 92 ? -27.060 -4.547 15.702 1.00 91.12 92 LEU A CA 1
ATOM 714 C C . LEU A 1 92 ? -27.821 -5.835 15.392 1.00 91.12 92 LEU A C 1
ATOM 716 O O . LEU A 1 92 ? -28.356 -6.457 16.307 1.00 91.12 92 LEU A O 1
ATOM 720 N N . THR A 1 93 ? -27.837 -6.249 14.124 1.00 88.69 93 THR A N 1
ATOM 721 C CA . THR A 1 93 ? -28.440 -7.519 13.696 1.00 88.69 93 THR A CA 1
ATOM 722 C C . THR A 1 93 ? -27.674 -8.715 14.270 1.00 88.69 93 THR A C 1
ATOM 724 O O . THR A 1 93 ? -28.272 -9.671 14.760 1.00 88.69 93 THR A O 1
ATOM 727 N N . ALA A 1 94 ? -26.340 -8.649 14.271 1.00 87.94 94 ALA A N 1
ATOM 728 C CA . ALA A 1 94 ? -25.481 -9.671 14.867 1.00 87.94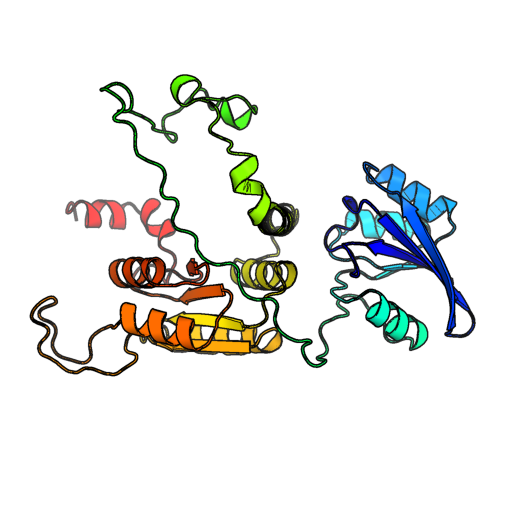 94 ALA A CA 1
ATOM 729 C C . ALA A 1 94 ? -25.668 -9.777 16.384 1.00 87.94 94 ALA A C 1
ATOM 731 O O . ALA A 1 94 ? -25.681 -10.871 16.949 1.00 87.94 94 ALA A O 1
ATOM 732 N N . LEU A 1 95 ? -25.808 -8.624 17.038 1.00 89.19 95 LEU A N 1
ATOM 733 C CA . LEU A 1 95 ? -25.985 -8.486 18.475 1.00 89.19 95 LEU A CA 1
ATOM 734 C C . LEU A 1 95 ? -27.304 -9.123 18.927 1.00 89.19 95 LEU A C 1
ATOM 736 O O . LEU A 1 95 ? -27.311 -9.898 19.879 1.00 89.19 95 LEU A O 1
ATOM 740 N N . THR A 1 96 ? -28.409 -8.851 18.226 1.00 87.62 96 THR A N 1
ATOM 741 C CA . THR A 1 96 ? -29.710 -9.476 18.511 1.00 87.62 96 THR A CA 1
ATOM 742 C C . THR A 1 96 ? -29.742 -10.959 18.144 1.00 87.62 96 THR A C 1
ATOM 744 O O . THR A 1 96 ? -30.418 -11.739 18.811 1.00 87.62 96 THR A O 1
ATOM 747 N N . GLY A 1 97 ? -28.978 -11.371 17.131 1.00 82.19 97 GLY A N 1
ATOM 748 C CA . GLY A 1 97 ? -28.813 -12.773 16.743 1.00 82.19 97 GLY A CA 1
ATOM 749 C C . GLY A 1 97 ? -27.862 -13.588 17.630 1.00 82.19 97 GLY A C 1
ATOM 750 O O . GLY A 1 97 ? -27.766 -14.798 17.441 1.00 82.19 97 GLY A O 1
ATOM 751 N N . GLY A 1 98 ? -27.144 -12.960 18.571 1.00 80.62 98 GLY A N 1
ATOM 752 C CA . GLY A 1 98 ? -26.132 -13.627 19.403 1.00 80.62 98 GLY A CA 1
ATOM 753 C C . GLY A 1 98 ? -24.885 -14.085 18.631 1.00 80.62 98 GLY A C 1
ATOM 754 O O . GLY A 1 98 ? -24.201 -15.011 19.058 1.00 80.62 98 GLY A O 1
ATOM 755 N N . GLN A 1 99 ? -24.608 -13.469 17.479 1.00 78.31 99 GLN A N 1
ATOM 756 C CA . GLN A 1 99 ? -23.528 -13.840 16.554 1.00 78.31 99 GLN A CA 1
ATOM 757 C C . GLN A 1 99 ? -22.318 -12.895 16.620 1.00 78.31 99 GLN A C 1
ATOM 759 O O . GLN A 1 99 ? -21.294 -13.156 15.986 1.00 78.31 99 GLN A O 1
ATOM 764 N N . LEU A 1 100 ? -22.421 -11.801 17.380 1.00 82.88 100 LEU A N 1
ATOM 765 C CA . LEU A 1 100 ? -21.358 -10.811 17.513 1.00 82.88 100 LEU A CA 1
ATOM 766 C C . LEU A 1 100 ? -20.178 -11.371 18.331 1.00 82.88 100 LEU A C 1
ATOM 768 O O . LEU A 1 100 ? -20.357 -11.860 19.446 1.00 82.88 100 LEU A O 1
ATOM 772 N N . ARG A 1 101 ? -18.966 -11.283 17.775 1.00 81.06 101 ARG A N 1
ATOM 773 C CA . ARG A 1 101 ? -17.703 -11.753 18.372 1.00 81.06 101 ARG A CA 1
ATOM 774 C C . ARG A 1 101 ? -16.547 -10.837 17.970 1.00 81.06 101 ARG A C 1
ATOM 776 O O . ARG A 1 101 ? -16.687 -10.092 17.006 1.00 81.06 101 ARG A O 1
ATOM 783 N N . SER A 1 102 ? -15.414 -10.888 18.668 1.00 76.88 102 SER A N 1
ATOM 784 C CA . SER A 1 102 ? -14.239 -10.111 18.241 1.00 76.88 102 SER A CA 1
ATOM 785 C C . SER A 1 102 ? -13.798 -10.551 16.838 1.00 76.88 102 SER A C 1
ATOM 787 O O . SER A 1 102 ? -13.886 -11.739 16.507 1.00 76.88 102 SER A O 1
ATOM 789 N N . GLY A 1 103 ? -13.397 -9.600 15.991 1.00 63.22 103 GLY A N 1
ATOM 790 C CA . GLY A 1 103 ? -13.106 -9.840 14.570 1.00 63.22 103 GLY A CA 1
ATOM 791 C C . GLY A 1 103 ? -14.343 -10.012 13.667 1.00 63.22 103 GLY A C 1
ATOM 792 O O . GLY A 1 103 ? -14.238 -10.560 12.567 1.00 63.22 103 GLY A O 1
ATOM 793 N N . TYR A 1 104 ? -15.538 -9.616 14.125 1.00 57.41 104 TYR A N 1
ATOM 794 C CA . TYR A 1 104 ? -16.782 -9.659 13.342 1.00 57.41 104 TYR A CA 1
ATOM 795 C C . TYR A 1 104 ? -16.793 -8.608 12.211 1.00 57.41 104 TYR A C 1
ATOM 797 O O . TYR A 1 104 ? -16.379 -7.468 12.406 1.00 57.41 104 TYR A O 1
ATOM 805 N N . GLY A 1 105 ? -17.290 -8.985 11.023 1.00 53.62 105 GLY A N 1
ATOM 806 C CA . GLY A 1 105 ? -17.226 -8.167 9.792 1.00 53.62 105 GLY A CA 1
ATOM 807 C C . GLY A 1 105 ? -16.497 -8.828 8.606 1.00 53.62 105 GLY A C 1
ATOM 808 O O . GLY A 1 105 ? -16.309 -8.202 7.569 1.00 53.62 105 GLY A O 1
ATOM 809 N N . LEU A 1 106 ? -16.098 -10.102 8.740 1.00 48.19 106 LEU A N 1
ATOM 810 C CA . LEU A 1 106 ? -15.377 -10.885 7.720 1.00 48.19 106 LEU A CA 1
ATOM 811 C C . LEU A 1 106 ? -16.260 -11.841 6.890 1.00 48.19 106 LEU A C 1
ATOM 813 O O . LEU A 1 106 ? -15.736 -12.589 6.064 1.00 48.19 106 LEU A O 1
ATOM 817 N N . GLU A 1 107 ? -17.582 -11.842 7.084 1.00 40.16 107 GLU A N 1
ATOM 818 C CA . GLU A 1 107 ? -18.499 -12.695 6.316 1.00 40.16 107 GLU A CA 1
ATOM 819 C C . GLU A 1 107 ? -19.313 -11.873 5.305 1.00 40.16 107 GLU A C 1
ATOM 821 O O . GLU A 1 107 ? -20.024 -10.925 5.626 1.00 40.16 107 GLU A O 1
ATOM 826 N N . SER A 1 108 ? -19.134 -12.253 4.043 1.00 42.94 108 SER A N 1
ATOM 827 C CA . SER A 1 108 ? -19.606 -11.642 2.803 1.00 42.94 108 SER A CA 1
ATOM 828 C C . SER A 1 108 ? -21.101 -11.294 2.745 1.00 42.94 108 SER A C 1
ATOM 830 O O . SER A 1 108 ? -21.941 -12.188 2.851 1.00 42.94 108 SER A O 1
ATOM 832 N N . GLN A 1 109 ? -21.424 -10.050 2.370 1.00 31.25 109 GLN A N 1
ATOM 833 C CA . GLN A 1 109 ? -22.689 -9.681 1.716 1.00 31.25 109 GLN A CA 1
ATOM 834 C C . GLN A 1 109 ? -22.476 -8.676 0.562 1.00 31.25 109 GLN A C 1
ATOM 836 O O . GLN A 1 109 ? -21.443 -8.004 0.508 1.00 31.25 109 GLN A O 1
ATOM 841 N N . PRO A 1 110 ? -23.386 -8.644 -0.436 1.00 32.72 110 PRO A N 1
ATOM 842 C CA . PRO A 1 110 ? -23.095 -8.133 -1.769 1.00 32.72 110 PRO A CA 1
ATOM 843 C C . PRO A 1 110 ? -23.072 -6.603 -1.834 1.00 32.72 110 PRO A C 1
ATOM 845 O O . PRO A 1 110 ? -23.865 -5.906 -1.205 1.00 32.72 110 PRO A O 1
ATOM 848 N N . ALA A 1 111 ? -22.143 -6.095 -2.644 1.00 32.78 111 ALA A N 1
ATOM 849 C CA . ALA A 1 111 ? -21.812 -4.683 -2.764 1.00 32.78 111 ALA A CA 1
ATOM 850 C C . ALA A 1 111 ? -22.994 -3.803 -3.221 1.00 32.78 111 ALA A C 1
ATOM 852 O O . ALA A 1 111 ? -23.613 -4.049 -4.258 1.00 32.78 111 ALA A O 1
ATOM 853 N N . LYS A 1 112 ? -23.234 -2.709 -2.484 1.00 28.08 112 LYS A N 1
ATOM 854 C CA . LYS A 1 112 ? -23.944 -1.517 -2.981 1.00 28.08 112 LYS A CA 1
ATOM 855 C C . LYS A 1 112 ? -23.132 -0.848 -4.108 1.00 28.08 112 LYS A C 1
ATOM 857 O O . LYS A 1 112 ? -21.912 -1.018 -4.153 1.00 28.08 112 LYS A O 1
ATOM 862 N N . PRO A 1 113 ? -23.782 -0.110 -5.029 1.00 30.23 113 PRO A N 1
ATOM 863 C CA . PRO A 1 113 ? -23.130 0.400 -6.231 1.00 30.23 113 PRO A CA 1
ATOM 864 C C . PRO A 1 113 ? -21.977 1.353 -5.906 1.00 30.23 113 PRO A C 1
ATOM 866 O O . PRO A 1 113 ? -22.052 2.163 -4.983 1.00 30.23 113 PRO A O 1
ATOM 869 N N . ALA A 1 114 ? -20.917 1.215 -6.703 1.00 35.81 114 ALA A N 1
ATOM 870 C CA . ALA A 1 114 ? -19.628 1.868 -6.545 1.00 35.81 114 ALA A CA 1
ATOM 871 C C . ALA A 1 114 ? -19.740 3.398 -6.457 1.00 35.81 114 ALA A C 1
ATOM 873 O O . ALA A 1 114 ? -20.368 4.043 -7.305 1.00 35.81 114 ALA A O 1
ATOM 874 N N . ARG A 1 115 ? -19.061 3.987 -5.466 1.00 32.09 115 ARG A N 1
ATOM 875 C CA . ARG A 1 115 ? -18.668 5.396 -5.540 1.00 32.09 115 ARG A CA 1
ATOM 876 C C . ARG A 1 115 ? -17.618 5.508 -6.642 1.00 32.09 115 ARG A C 1
ATOM 878 O O . ARG A 1 115 ? -16.691 4.711 -6.696 1.00 32.09 115 ARG A O 1
ATOM 885 N N . LYS A 1 116 ? -17.792 6.465 -7.555 1.00 32.44 116 LYS A N 1
ATOM 886 C CA . LYS A 1 116 ? -16.797 6.751 -8.595 1.00 32.44 116 LYS A CA 1
ATOM 887 C C . LYS A 1 116 ? -15.461 7.073 -7.920 1.00 32.44 116 LYS A C 1
ATOM 889 O O . LYS A 1 116 ? -15.423 7.963 -7.073 1.00 32.44 116 LYS A O 1
ATOM 894 N N . GLY A 1 117 ? -14.406 6.353 -8.307 1.00 36.47 117 GLY A N 1
ATOM 895 C CA . GLY A 1 117 ? -13.033 6.675 -7.930 1.00 36.47 117 GLY A CA 1
ATOM 896 C C . GLY A 1 117 ? -12.718 8.132 -8.261 1.00 36.47 117 GLY A C 1
ATOM 897 O O . GLY A 1 117 ? -13.208 8.667 -9.263 1.00 36.47 117 GLY A O 1
ATOM 898 N N . LEU A 1 118 ? -11.965 8.792 -7.380 1.00 40.03 118 LEU A N 1
ATOM 899 C CA . LEU A 1 118 ? -11.586 10.183 -7.594 1.00 40.03 118 LEU A CA 1
ATOM 900 C C . LEU A 1 118 ? -10.681 10.285 -8.831 1.00 40.03 118 LEU A C 1
ATOM 902 O O . LEU A 1 118 ? -9.746 9.494 -8.957 1.00 40.03 118 LEU A O 1
ATOM 906 N N . PRO A 1 119 ? -10.916 11.260 -9.725 1.00 33.50 119 PRO A N 1
ATOM 907 C CA . PRO A 1 119 ? -10.003 11.523 -10.822 1.00 33.50 119 PRO A CA 1
ATOM 908 C C . PRO A 1 119 ? -8.645 11.977 -10.283 1.00 33.50 119 PRO A C 1
ATOM 910 O O . PRO A 1 119 ? -8.564 12.837 -9.400 1.00 33.50 119 PRO A O 1
ATOM 913 N N . ALA A 1 120 ? -7.576 11.447 -10.872 1.00 36.81 120 ALA A N 1
ATOM 914 C CA . ALA A 1 120 ? -6.251 12.034 -10.787 1.00 36.81 120 ALA A CA 1
ATOM 915 C C . ALA A 1 120 ? -6.253 13.369 -11.553 1.00 36.81 120 ALA A C 1
ATOM 917 O O . ALA A 1 120 ? -5.999 13.423 -12.754 1.00 36.81 120 ALA A O 1
ATOM 918 N N . GLU A 1 121 ? -6.592 14.466 -10.876 1.00 34.47 121 GLU A N 1
ATOM 919 C CA . GLU A 1 121 ? -6.366 15.799 -11.431 1.00 34.47 121 GLU A CA 1
ATOM 920 C C . GLU A 1 121 ? -4.871 16.112 -11.389 1.00 34.47 121 GLU A C 1
ATOM 922 O O . GLU A 1 121 ? -4.272 16.257 -10.319 1.00 34.47 121 GLU A O 1
ATOM 927 N N . ALA A 1 122 ? -4.276 16.210 -12.578 1.00 35.69 122 ALA A N 1
ATOM 928 C CA . ALA A 1 122 ? -2.953 16.768 -12.775 1.00 35.69 122 ALA A CA 1
ATOM 929 C C . ALA A 1 122 ? -2.922 18.189 -12.197 1.00 35.69 122 ALA A C 1
ATOM 931 O O . ALA A 1 122 ? -3.665 19.067 -12.637 1.00 35.69 122 ALA A O 1
ATOM 932 N N . ALA A 1 123 ? -2.061 18.416 -11.207 1.00 34.50 123 ALA A N 1
ATOM 933 C CA . ALA A 1 123 ? -1.817 19.739 -10.660 1.00 34.50 123 ALA A CA 1
ATOM 934 C C . ALA A 1 123 ? -1.154 20.622 -11.733 1.00 34.50 123 ALA A C 1
ATOM 936 O O . ALA A 1 123 ? 0.066 20.650 -11.873 1.00 34.50 123 ALA A O 1
ATOM 937 N N . SER A 1 124 ? -1.955 21.351 -12.510 1.00 37.38 124 SER A N 1
ATOM 938 C CA . SER A 1 124 ? -1.481 22.437 -13.367 1.00 37.38 124 SER A CA 1
ATOM 939 C C . SER A 1 124 ? -1.311 23.704 -12.525 1.00 37.38 124 SER A C 1
ATOM 941 O O . SER A 1 124 ? -2.152 24.601 -12.543 1.00 37.38 124 SER A O 1
ATOM 943 N N . GLY A 1 125 ? -0.230 23.759 -11.747 1.00 32.59 125 GLY A N 1
ATOM 944 C CA . GLY A 1 125 ? 0.263 24.986 -11.128 1.00 32.59 125 GLY A CA 1
ATOM 945 C C . GLY A 1 125 ? 1.404 25.544 -11.969 1.00 32.59 125 GLY A C 1
ATOM 946 O O . GLY A 1 125 ? 2.417 24.872 -12.149 1.00 32.59 125 GLY A O 1
ATOM 947 N N . ALA A 1 126 ? 1.236 26.748 -12.515 1.00 34.62 126 ALA A N 1
ATOM 948 C CA . ALA A 1 126 ? 2.286 27.451 -13.241 1.00 34.62 126 ALA A CA 1
ATOM 949 C C . ALA A 1 126 ? 3.538 27.580 -12.358 1.00 34.62 126 ALA A C 1
ATOM 951 O O . ALA A 1 126 ? 3.504 28.221 -11.309 1.00 34.62 126 ALA A O 1
ATOM 952 N N . VAL A 1 127 ? 4.640 26.964 -12.787 1.00 36.22 127 VAL A N 1
ATOM 953 C CA . VAL A 1 127 ? 5.940 27.097 -12.129 1.00 36.22 127 VAL A CA 1
ATOM 954 C C . VAL A 1 127 ? 6.450 28.508 -12.413 1.00 36.22 127 VAL A C 1
ATOM 956 O O . VAL A 1 127 ? 6.985 28.788 -13.486 1.00 36.22 127 VAL A O 1
ATOM 959 N N . ALA A 1 128 ? 6.235 29.420 -11.466 1.00 38.31 128 ALA A N 1
ATOM 960 C CA . ALA A 1 128 ? 6.910 30.707 -11.461 1.00 38.31 128 ALA A CA 1
ATOM 961 C C . ALA A 1 128 ? 8.419 30.450 -11.351 1.00 38.31 128 ALA A C 1
ATOM 963 O O . ALA A 1 128 ? 8.872 29.739 -10.454 1.00 38.31 128 ALA A O 1
ATOM 964 N N . GLN A 1 129 ? 9.188 30.994 -12.296 1.00 42.09 129 GLN A N 1
ATOM 965 C CA . GLN A 1 129 ? 10.646 30.917 -12.299 1.00 42.09 129 GLN A CA 1
ATOM 966 C C . GLN A 1 129 ? 11.194 31.551 -11.018 1.00 42.09 129 GLN A C 1
ATOM 968 O O . GLN A 1 129 ? 11.233 32.772 -10.882 1.00 42.09 129 GLN A O 1
ATOM 973 N N . ALA A 1 130 ? 11.612 30.712 -10.076 1.00 40.62 130 ALA A N 1
ATOM 974 C CA . ALA A 1 130 ? 12.303 31.141 -8.877 1.00 40.62 130 ALA A CA 1
ATOM 975 C C . ALA A 1 130 ? 13.811 31.189 -9.153 1.00 40.62 130 ALA A C 1
ATOM 977 O O . ALA A 1 130 ? 14.421 30.205 -9.576 1.00 40.62 130 ALA A O 1
ATOM 978 N N . GLY A 1 131 ? 14.389 32.374 -8.953 1.00 40.84 131 GLY A N 1
ATOM 979 C CA . GLY A 1 131 ? 15.818 32.629 -9.078 1.00 40.84 131 GLY A CA 1
ATOM 980 C C . GLY A 1 131 ? 16.668 31.810 -8.098 1.00 40.84 131 GLY A C 1
ATOM 981 O O . GLY A 1 131 ? 16.218 31.408 -7.031 1.00 40.84 131 GLY A O 1
ATOM 982 N N . SER A 1 132 ? 17.903 31.582 -8.536 1.00 49.41 132 SER A N 1
ATOM 983 C CA . SER A 1 132 ? 19.122 30.956 -7.984 1.00 49.41 132 SER A CA 1
ATOM 984 C C . SER A 1 132 ? 19.370 30.662 -6.477 1.00 49.41 132 SER A C 1
ATOM 986 O O . SER A 1 132 ? 20.513 30.347 -6.161 1.00 49.41 132 SER A O 1
ATOM 988 N N . GLU A 1 133 ? 18.408 30.672 -5.548 1.00 49.53 133 GLU A N 1
ATOM 989 C CA . GLU A 1 133 ? 18.624 30.318 -4.115 1.00 49.53 133 GLU A CA 1
ATOM 990 C C . GLU A 1 133 ? 17.885 29.047 -3.636 1.00 49.53 133 GLU A C 1
ATOM 992 O O . GLU A 1 133 ? 17.867 28.724 -2.453 1.00 49.53 133 GLU A O 1
ATOM 997 N N . LEU A 1 134 ? 17.308 28.262 -4.548 1.00 55.97 134 LEU A N 1
ATOM 998 C CA . LEU A 1 134 ? 16.632 26.988 -4.236 1.00 55.97 134 LEU A CA 1
ATOM 999 C C . LEU A 1 134 ? 17.573 25.775 -4.121 1.00 55.97 134 LEU A C 1
ATOM 1001 O O . LEU A 1 134 ? 17.125 24.640 -3.972 1.00 55.97 134 LEU A O 1
ATOM 1005 N N . SER A 1 135 ? 18.880 25.982 -4.250 1.00 58.06 135 SER A N 1
ATOM 1006 C CA . SER A 1 135 ? 19.810 24.951 -4.718 1.00 58.06 135 SER A CA 1
ATOM 1007 C C . SER A 1 135 ? 20.315 23.958 -3.666 1.00 58.06 135 SER A C 1
ATOM 1009 O O . SER A 1 135 ? 21.212 23.177 -3.981 1.00 58.06 135 SER A O 1
ATOM 1011 N N . ARG 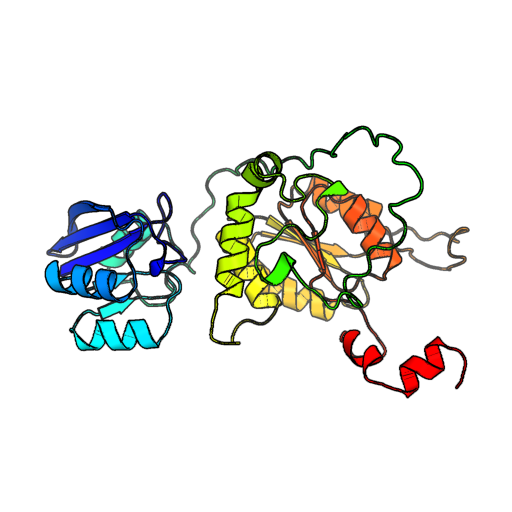A 1 136 ? 19.783 23.925 -2.433 1.00 68.81 136 ARG A N 1
ATOM 1012 C CA . ARG A 1 136 ? 20.328 23.009 -1.412 1.00 68.81 136 ARG A CA 1
ATOM 1013 C C . ARG A 1 136 ? 19.358 22.585 -0.307 1.00 68.81 136 ARG A C 1
ATOM 1015 O O . ARG A 1 136 ? 19.653 22.737 0.874 1.00 68.81 136 ARG A O 1
ATOM 1022 N N . ILE A 1 137 ? 18.206 22.029 -0.677 1.00 82.00 137 ILE A N 1
ATOM 1023 C CA . ILE A 1 137 ? 17.393 21.286 0.297 1.00 82.00 137 ILE A CA 1
ATOM 1024 C C . ILE A 1 137 ? 17.997 19.892 0.458 1.00 82.00 137 ILE A C 1
ATOM 1026 O O . ILE A 1 137 ? 17.854 19.049 -0.422 1.00 82.00 137 ILE A O 1
ATOM 1030 N N . ASP A 1 138 ? 18.657 19.666 1.590 1.00 86.19 138 ASP A N 1
ATOM 1031 C CA . ASP A 1 138 ? 19.137 18.352 2.012 1.00 86.19 138 ASP A CA 1
ATOM 1032 C C . ASP A 1 138 ? 18.627 18.064 3.429 1.00 86.19 138 ASP A C 1
ATOM 1034 O O . ASP A 1 138 ? 19.138 18.575 4.427 1.00 86.19 138 ASP A O 1
ATOM 1038 N N . CYS A 1 139 ? 17.552 17.279 3.518 1.00 88.00 139 CYS A N 1
ATOM 1039 C CA . CYS A 1 139 ? 16.942 16.924 4.798 1.00 88.00 139 CYS A CA 1
ATOM 1040 C C . CYS A 1 139 ? 17.769 15.905 5.596 1.00 88.00 139 CYS A C 1
ATOM 1042 O O . CYS A 1 139 ? 17.522 15.747 6.794 1.00 88.00 139 CYS A O 1
ATOM 1044 N N . VAL A 1 140 ? 18.718 15.207 4.960 1.00 88.38 140 VAL A N 1
ATOM 1045 C CA . VAL A 1 140 ? 19.582 14.224 5.627 1.00 88.38 140 VAL A CA 1
ATOM 1046 C C . VAL A 1 140 ? 20.639 14.956 6.450 1.00 88.38 140 VAL A C 1
ATOM 1048 O O . VAL A 1 140 ? 20.786 14.668 7.639 1.00 88.38 140 VAL A O 1
ATOM 1051 N N . GLU A 1 141 ? 21.254 15.980 5.858 1.00 86.06 141 GLU A N 1
ATOM 1052 C CA . GLU A 1 141 ? 22.276 16.828 6.490 1.00 86.06 141 GLU A CA 1
ATOM 1053 C C . GLU A 1 141 ? 21.692 17.962 7.361 1.00 86.06 141 GLU A C 1
ATOM 1055 O O . GLU A 1 141 ? 22.425 18.694 8.029 1.00 86.06 141 GLU A O 1
ATOM 1060 N N . CYS A 1 142 ? 20.365 18.131 7.389 1.00 83.75 142 CYS A N 1
ATOM 1061 C CA . CYS A 1 142 ? 19.704 19.153 8.200 1.00 83.75 142 CYS A CA 1
ATOM 1062 C C . CYS A 1 142 ? 19.832 18.847 9.704 1.00 83.75 142 CYS A C 1
ATOM 1064 O O . CYS A 1 142 ? 19.180 17.943 10.238 1.00 83.75 142 CYS A O 1
ATOM 1066 N N . VAL A 1 143 ? 20.647 19.644 10.400 1.00 84.75 143 VAL A N 1
ATOM 1067 C CA . VAL A 1 143 ? 20.858 19.537 11.854 1.00 84.75 143 VAL A CA 1
ATOM 1068 C C . VAL A 1 143 ? 19.671 20.101 12.641 1.00 84.75 143 VAL A C 1
ATOM 1070 O O . VAL A 1 143 ? 19.255 19.505 13.633 1.00 84.75 143 VAL A O 1
ATOM 1073 N N . ASP A 1 144 ? 19.089 21.213 12.185 1.00 85.94 144 ASP A N 1
ATOM 1074 C CA . ASP A 1 144 ? 18.112 21.980 12.971 1.00 85.94 144 ASP A CA 1
ATOM 1075 C C . ASP A 1 144 ? 16.746 21.291 13.105 1.00 85.94 144 ASP A C 1
ATOM 1077 O O . ASP A 1 144 ? 16.064 21.461 14.120 1.00 85.94 144 ASP A O 1
ATOM 1081 N N . ARG A 1 145 ? 16.345 20.518 12.079 1.00 87.12 145 ARG A N 1
ATOM 1082 C CA . ARG A 1 145 ? 15.105 19.713 12.009 1.00 87.12 145 ARG A CA 1
ATOM 1083 C C . ARG A 1 145 ? 13.871 20.425 12.577 1.00 87.12 145 ARG A C 1
ATOM 1085 O O . ARG A 1 145 ? 13.046 19.806 13.247 1.00 87.12 145 ARG A O 1
ATOM 1092 N N . LEU A 1 146 ? 13.732 21.723 12.299 1.00 86.69 146 LEU A N 1
ATOM 1093 C CA . LEU A 1 146 ? 12.655 22.571 12.831 1.00 86.69 146 LEU A CA 1
ATOM 1094 C C . LEU A 1 146 ? 11.256 21.998 12.537 1.00 86.69 146 LEU A C 1
ATOM 1096 O O . LEU A 1 146 ? 10.362 22.077 13.375 1.00 86.69 146 LEU A O 1
ATOM 1100 N N . CYS A 1 147 ? 11.095 21.308 11.403 1.00 85.81 147 CYS A N 1
ATOM 1101 C CA . CYS A 1 147 ? 9.859 20.612 11.042 1.00 85.81 147 CYS A CA 1
ATOM 1102 C C . CYS A 1 147 ? 9.420 19.549 12.064 1.00 85.81 147 CYS A C 1
ATOM 1104 O O . CYS A 1 147 ? 8.224 19.388 12.289 1.00 85.81 147 CYS A O 1
ATOM 1106 N N . LEU A 1 148 ? 10.352 18.870 12.744 1.00 85.81 148 LEU A N 1
ATOM 1107 C CA . LEU A 1 148 ? 10.028 17.897 13.798 1.00 85.81 148 LEU A CA 1
ATOM 1108 C C . LEU A 1 148 ? 9.507 18.563 15.080 1.00 85.81 148 LEU A C 1
ATOM 1110 O O . LEU A 1 148 ? 8.950 17.885 15.938 1.00 85.81 148 LEU A O 1
ATOM 1114 N N . LYS A 1 149 ? 9.680 19.883 15.206 1.00 86.06 149 LYS A N 1
ATOM 1115 C CA . LYS A 1 149 ? 9.132 20.711 16.288 1.00 86.06 149 LYS A CA 1
ATOM 1116 C C . LYS A 1 149 ? 7.829 21.413 15.882 1.00 86.06 149 LYS A C 1
ATOM 1118 O O . LYS A 1 149 ? 7.288 22.179 16.669 1.00 86.06 149 LYS A O 1
ATOM 1123 N N . GLY A 1 150 ? 7.329 21.164 14.667 1.00 84.44 150 GLY A N 1
ATOM 1124 C CA . GLY A 1 150 ? 6.128 21.810 14.130 1.00 84.44 150 GLY A CA 1
ATOM 1125 C C . GLY A 1 150 ? 6.367 23.192 13.514 1.00 84.44 150 GLY A C 1
ATOM 1126 O O . GLY A 1 150 ? 5.408 23.914 13.255 1.00 84.44 150 GLY A O 1
ATOM 1127 N N . GLU A 1 151 ? 7.622 23.573 13.265 1.00 85.69 151 GLU A N 1
ATOM 1128 C CA . GLU A 1 151 ? 7.976 24.867 12.676 1.00 85.69 151 GLU A CA 1
ATOM 1129 C C . GLU A 1 151 ? 8.232 24.761 11.162 1.00 85.69 151 GLU A C 1
ATOM 1131 O O . GLU A 1 151 ? 8.726 23.748 10.659 1.00 85.69 151 GLU A O 1
ATOM 1136 N N . ASN A 1 152 ? 7.931 25.830 10.415 1.00 84.25 152 ASN A N 1
ATOM 1137 C CA . ASN A 1 152 ? 8.223 25.891 8.983 1.00 84.25 152 ASN A CA 1
ATOM 1138 C C . ASN A 1 152 ? 9.727 26.106 8.756 1.00 84.25 152 ASN A C 1
ATOM 1140 O O . ASN A 1 152 ? 10.234 27.215 8.913 1.00 84.25 152 ASN A O 1
ATOM 1144 N N . CYS A 1 153 ? 10.432 25.052 8.344 1.00 85.88 153 CYS A N 1
ATOM 1145 C CA . CYS A 1 153 ? 11.861 25.103 8.034 1.00 85.88 153 CYS A CA 1
ATOM 1146 C C . CYS A 1 153 ? 12.198 25.785 6.692 1.00 85.88 153 CYS A C 1
ATOM 1148 O O . CYS A 1 153 ? 13.377 25.932 6.379 1.00 85.88 153 CYS A O 1
ATOM 1150 N N . MET A 1 154 ? 11.194 26.196 5.906 1.00 83.94 154 MET A N 1
ATOM 1151 C CA . MET A 1 154 ? 11.345 26.844 4.595 1.00 83.94 154 MET A CA 1
ATOM 1152 C C . MET A 1 154 ? 10.417 28.065 4.457 1.00 83.94 154 MET A C 1
ATOM 1154 O O . MET A 1 154 ? 9.541 28.090 3.586 1.00 83.94 154 MET A O 1
ATOM 1158 N N . PRO A 1 155 ? 10.586 29.112 5.285 1.00 79.81 155 PRO A N 1
ATOM 1159 C CA . PRO A 1 155 ? 9.731 30.301 5.232 1.00 79.81 155 PRO A CA 1
ATOM 1160 C C . PRO A 1 155 ? 9.733 30.987 3.854 1.00 79.81 155 PRO A C 1
ATOM 1162 O O . PRO A 1 155 ? 8.718 31.543 3.438 1.00 79.81 155 PRO A O 1
ATOM 1165 N N . GLN A 1 156 ? 10.839 30.897 3.112 1.00 81.56 156 GLN A N 1
ATOM 1166 C CA . GLN A 1 156 ? 10.997 31.444 1.763 1.00 81.56 156 GLN A CA 1
ATOM 1167 C C . GLN A 1 156 ? 10.097 30.782 0.706 1.00 81.56 156 GLN A C 1
ATOM 1169 O O . GLN A 1 156 ? 9.831 31.392 -0.325 1.00 81.56 156 GLN A O 1
ATOM 1174 N N . MET A 1 157 ? 9.602 29.562 0.950 1.00 78.69 157 MET A N 1
ATOM 1175 C CA . MET A 1 157 ? 8.642 28.872 0.073 1.00 78.69 157 MET A CA 1
ATOM 1176 C C . MET A 1 157 ? 7.178 29.144 0.457 1.00 78.69 157 MET A C 1
ATOM 1178 O O . MET A 1 157 ? 6.264 28.572 -0.135 1.00 78.69 157 MET A O 1
ATOM 1182 N N . GLY A 1 158 ? 6.933 30.007 1.448 1.00 79.12 158 GLY A N 1
ATOM 1183 C CA . GLY A 1 158 ? 5.607 30.180 2.032 1.00 79.12 158 GLY A CA 1
ATOM 1184 C C . GLY A 1 158 ? 5.167 28.948 2.829 1.00 79.12 158 GLY A C 1
ATOM 1185 O O . GLY A 1 158 ? 5.991 28.207 3.368 1.00 79.12 158 GLY A O 1
ATOM 1186 N N . SER A 1 159 ? 3.852 28.736 2.947 1.00 79.12 159 SER A N 1
ATOM 1187 C CA . SER A 1 159 ? 3.325 27.538 3.609 1.00 79.12 159 SER A CA 1
ATOM 1188 C C . SER A 1 159 ? 3.523 26.311 2.721 1.00 79.12 159 SER A C 1
ATOM 1190 O O . SER A 1 159 ? 2.852 26.162 1.702 1.00 79.12 159 SER A O 1
ATOM 1192 N N . LEU A 1 160 ? 4.393 25.395 3.152 1.00 79.50 160 LEU A N 1
ATOM 1193 C CA . LEU A 1 160 ? 4.537 24.066 2.548 1.00 79.50 160 LEU A CA 1
ATOM 1194 C C . LEU A 1 160 ? 3.399 23.105 2.917 1.00 79.50 160 LEU A C 1
ATOM 1196 O O . LEU A 1 160 ? 3.365 21.977 2.429 1.00 79.50 160 LEU A O 1
ATOM 1200 N N . PHE A 1 161 ? 2.467 23.538 3.768 1.00 79.31 161 PHE A N 1
ATOM 1201 C CA . PHE A 1 161 ? 1.272 22.784 4.118 1.00 79.31 161 PHE A CA 1
ATOM 1202 C C . PHE A 1 161 ? 0.056 23.366 3.374 1.00 79.31 161 PHE A C 1
ATOM 1204 O O . PHE A 1 161 ? -0.600 24.282 3.882 1.00 79.31 161 PHE A O 1
ATOM 1211 N N . PRO A 1 162 ? -0.245 22.889 2.149 1.00 74.94 162 PRO A N 1
ATOM 1212 C CA . PRO A 1 162 ? -1.398 23.340 1.376 1.00 74.94 162 PRO A CA 1
ATOM 1213 C C . PRO A 1 162 ? -2.693 22.733 1.933 1.00 74.94 162 PRO A C 1
ATOM 1215 O O . PRO A 1 162 ? -3.220 21.771 1.377 1.00 74.94 162 PRO A O 1
ATOM 1218 N N . ALA A 1 163 ? -3.211 23.288 3.033 1.00 72.12 163 ALA A N 1
ATOM 1219 C CA . ALA A 1 163 ? -4.408 22.787 3.720 1.00 72.12 163 ALA A CA 1
ATOM 1220 C C . ALA A 1 163 ? -5.596 22.545 2.762 1.00 72.12 163 ALA A C 1
ATOM 1222 O O . ALA A 1 163 ? -6.228 21.489 2.811 1.00 72.12 163 ALA A O 1
ATOM 1223 N N . ASP A 1 164 ? -5.827 23.461 1.817 1.00 72.62 164 ASP A N 1
ATOM 1224 C CA . ASP A 1 164 ? -6.908 23.348 0.829 1.00 72.62 164 ASP A CA 1
ATOM 1225 C C . ASP A 1 164 ? -6.721 22.148 -0.114 1.00 72.62 164 ASP A C 1
ATOM 1227 O O . ASP A 1 164 ? -7.685 21.459 -0.460 1.00 72.62 164 ASP A O 1
ATOM 1231 N N . GLY A 1 165 ? -5.470 21.842 -0.478 1.00 72.56 165 GLY A N 1
ATOM 1232 C CA . GLY A 1 165 ? -5.111 20.706 -1.330 1.00 72.56 165 GLY A CA 1
ATOM 1233 C C . GLY A 1 165 ? -5.223 19.350 -0.627 1.00 72.56 165 GLY A C 1
ATOM 1234 O O . GLY A 1 165 ? -5.429 18.335 -1.297 1.00 72.56 165 GLY A O 1
ATOM 1235 N N . TYR A 1 166 ? -5.139 19.333 0.707 1.00 74.12 166 TYR A N 1
ATOM 1236 C CA . TYR A 1 166 ? -5.260 18.123 1.525 1.00 74.12 166 TYR A CA 1
ATOM 1237 C C . TYR A 1 166 ? -6.696 17.733 1.851 1.00 74.12 166 TYR A C 1
ATOM 1239 O O . TYR A 1 166 ? -6.934 16.569 2.157 1.00 74.12 166 TYR A O 1
ATOM 1247 N N . SER A 1 167 ? -7.659 18.647 1.718 1.00 77.19 167 SER A N 1
ATOM 1248 C CA . SER A 1 167 ? -9.069 18.394 2.046 1.00 77.19 167 SER A CA 1
ATOM 1249 C C . SER A 1 167 ? -9.623 17.100 1.424 1.00 77.19 167 SER A C 1
ATOM 1251 O O . SER A 1 167 ? -10.288 16.316 2.101 1.00 77.19 167 SER A O 1
ATOM 1253 N N . LYS A 1 168 ? -9.269 16.812 0.163 1.00 82.38 168 LYS A N 1
ATOM 1254 C CA . LYS A 1 168 ? -9.657 15.582 -0.556 1.00 82.38 168 LYS A CA 1
ATOM 1255 C C . LYS A 1 168 ? -8.926 14.310 -0.104 1.00 82.38 168 LYS A C 1
ATOM 1257 O O . LYS A 1 168 ? -9.352 13.211 -0.445 1.00 82.38 168 LYS A O 1
ATOM 1262 N N . PHE A 1 169 ? -7.844 14.450 0.656 1.00 86.62 169 PHE A N 1
ATOM 1263 C CA . PHE A 1 169 ? -7.016 13.364 1.180 1.00 86.62 169 PHE A CA 1
ATOM 1264 C C . PHE A 1 169 ? -7.163 13.162 2.693 1.00 86.62 169 PHE A C 1
ATOM 1266 O O . PHE A 1 169 ? -6.539 12.244 3.222 1.00 86.62 169 PHE A O 1
ATOM 1273 N N . ASN A 1 170 ? -7.991 13.954 3.386 1.00 83.25 170 ASN A N 1
ATOM 1274 C CA . ASN A 1 170 ? -8.186 13.849 4.837 1.00 83.25 170 ASN A CA 1
ATOM 1275 C C . ASN A 1 170 ? -8.508 12.415 5.275 1.00 83.25 170 ASN A C 1
ATOM 1277 O O . ASN A 1 170 ? -7.840 11.892 6.159 1.00 83.25 170 ASN A O 1
ATOM 1281 N N . HIS A 1 171 ? -9.442 11.753 4.582 1.00 86.81 171 HIS A N 1
ATOM 1282 C CA . HIS A 1 171 ? -9.806 10.359 4.865 1.00 86.81 171 HIS A CA 1
ATOM 1283 C C . HIS A 1 171 ? -8.616 9.401 4.704 1.00 86.81 171 HIS A C 1
ATOM 1285 O O . HIS A 1 171 ? -8.338 8.579 5.568 1.00 86.81 171 HIS A O 1
ATOM 1291 N N . SER A 1 172 ? -7.843 9.557 3.625 1.00 90.62 172 SER A N 1
ATOM 1292 C CA . SER A 1 172 ? -6.627 8.764 3.403 1.00 90.62 172 SER A CA 1
ATOM 1293 C C . SER A 1 172 ? -5.594 8.971 4.507 1.00 90.62 172 SER A C 1
ATOM 1295 O O . SER A 1 172 ? -4.961 8.012 4.951 1.00 90.62 172 SER A O 1
ATOM 1297 N N . MET A 1 173 ? -5.394 10.214 4.942 1.00 87.50 173 MET A N 1
ATOM 1298 C CA . MET A 1 173 ? -4.446 10.534 6.007 1.00 87.50 173 MET A CA 1
ATOM 1299 C C . MET A 1 173 ? -4.924 10.015 7.362 1.00 87.50 173 MET A C 1
ATOM 1301 O O . MET A 1 173 ? -4.112 9.495 8.120 1.00 87.50 173 MET A O 1
ATOM 1305 N N . GLU A 1 174 ? -6.225 10.072 7.643 1.00 86.94 174 GLU A N 1
ATOM 1306 C CA . GLU A 1 174 ? -6.825 9.491 8.844 1.00 86.94 174 GLU A CA 1
ATOM 1307 C C . GLU A 1 174 ? -6.587 7.976 8.909 1.00 86.94 174 GLU A C 1
ATOM 1309 O O . GLU A 1 174 ? -6.043 7.491 9.901 1.00 86.94 174 GLU A O 1
ATOM 1314 N N . VAL A 1 175 ? -6.877 7.244 7.828 1.00 86.94 175 VAL A N 1
ATOM 1315 C CA . VAL A 1 175 ? -6.614 5.796 7.740 1.00 86.94 175 VAL A CA 1
ATOM 1316 C C . VAL A 1 175 ? -5.113 5.495 7.841 1.00 86.94 175 VAL A C 1
ATOM 1318 O O . VAL A 1 175 ? -4.706 4.572 8.540 1.00 86.94 175 VAL A O 1
ATOM 1321 N N . THR A 1 176 ? -4.256 6.292 7.194 1.00 89.19 176 THR A N 1
ATOM 1322 C CA . THR A 1 176 ? -2.790 6.116 7.269 1.00 89.19 176 THR A CA 1
ATOM 1323 C C . THR A 1 176 ? -2.281 6.277 8.696 1.00 89.19 176 THR A C 1
ATOM 1325 O O . THR A 1 176 ? -1.502 5.457 9.182 1.00 89.19 176 THR A O 1
ATOM 1328 N N . MET A 1 177 ? -2.719 7.334 9.379 1.00 84.25 177 MET A N 1
ATOM 1329 C CA . MET A 1 177 ? -2.335 7.589 10.761 1.00 84.25 177 MET A CA 1
ATOM 1330 C C . MET A 1 177 ? -2.883 6.511 11.705 1.00 84.25 177 MET A C 1
ATOM 1332 O O . MET A 1 177 ? -2.327 6.348 12.779 1.00 84.25 177 MET A O 1
ATOM 1336 N N . ASP A 1 178 ? -3.950 5.796 11.330 1.00 82.00 178 ASP A N 1
ATOM 1337 C CA . ASP A 1 178 ? -4.584 4.779 12.178 1.00 82.00 178 ASP A CA 1
ATOM 1338 C C . ASP A 1 178 ? -3.684 3.558 12.247 1.00 82.00 178 ASP A C 1
ATOM 1340 O O . ASP A 1 178 ? -3.192 3.164 13.297 1.00 82.00 178 ASP A O 1
ATOM 1344 N N . ILE A 1 179 ? -3.325 3.088 11.058 1.00 85.31 179 ILE A N 1
ATOM 1345 C CA . ILE A 1 179 ? -2.383 1.997 10.853 1.00 85.31 179 ILE A CA 1
ATOM 1346 C C . ILE A 1 179 ? -1.009 2.342 11.441 1.00 85.31 179 ILE A C 1
ATOM 1348 O O . ILE A 1 179 ? -0.362 1.480 12.022 1.00 85.31 179 ILE A O 1
ATOM 1352 N N . SER A 1 180 ? -0.565 3.600 11.320 1.00 81.38 180 SER A N 1
ATOM 1353 C CA . SER A 1 180 ? 0.745 4.034 11.833 1.00 81.38 180 SER A CA 1
ATOM 1354 C C . SER A 1 180 ? 0.778 4.212 13.355 1.00 81.38 180 SER A C 1
ATOM 1356 O O . SER A 1 180 ? 1.856 4.151 13.944 1.00 81.38 180 SER A O 1
ATOM 1358 N N . ALA A 1 181 ? -0.371 4.480 13.984 1.00 79.94 181 ALA A N 1
ATOM 1359 C CA . ALA A 1 181 ? -0.494 4.643 15.431 1.00 79.94 181 ALA A CA 1
ATOM 1360 C C . ALA A 1 181 ? -0.615 3.303 16.171 1.00 79.94 181 ALA A C 1
ATOM 1362 O O . ALA A 1 181 ? -0.579 3.297 17.399 1.00 79.94 181 ALA A O 1
ATOM 1363 N N . GLU A 1 182 ? -0.726 2.188 15.444 1.00 75.56 182 GLU A N 1
ATOM 1364 C CA . GLU A 1 182 ? -0.693 0.841 16.005 1.00 75.56 182 GLU A CA 1
ATOM 1365 C C . GLU A 1 182 ? 0.615 0.637 16.791 1.00 75.56 182 GLU A C 1
ATOM 1367 O O . GLU A 1 182 ? 1.716 0.523 16.244 1.00 75.56 182 GLU A O 1
ATOM 1372 N N . THR A 1 183 ? 0.488 0.647 18.118 1.00 63.53 183 THR A N 1
ATOM 1373 C CA . THR A 1 183 ? 1.615 0.660 19.057 1.00 63.53 183 THR A CA 1
ATOM 1374 C C . THR A 1 183 ? 2.308 -0.694 19.137 1.00 63.53 183 THR A C 1
ATOM 1376 O O . THR A 1 183 ? 3.494 -0.776 19.480 1.00 63.53 183 THR A O 1
ATOM 1379 N N . HIS A 1 184 ? 1.615 -1.768 18.757 1.00 58.94 184 HIS A N 1
ATOM 1380 C CA . HIS A 1 184 ? 2.199 -3.089 18.658 1.00 58.94 184 HIS A CA 1
ATOM 1381 C C . HIS A 1 184 ? 2.704 -3.287 17.231 1.00 58.94 184 HIS A C 1
ATOM 1383 O O . HIS A 1 184 ? 1.932 -3.255 16.285 1.00 58.94 184 HIS A O 1
ATOM 1389 N N . ARG A 1 185 ? 3.998 -3.573 17.040 1.00 55.78 185 ARG A N 1
ATOM 1390 C CA . ARG A 1 185 ? 4.608 -3.880 15.722 1.00 55.78 185 ARG A CA 1
ATOM 1391 C C . ARG A 1 185 ? 4.111 -5.210 15.106 1.00 55.78 185 ARG A C 1
ATOM 1393 O O . ARG A 1 185 ? 4.909 -6.048 14.692 1.00 55.78 185 ARG A O 1
ATOM 1400 N N . LYS A 1 186 ? 2.801 -5.456 15.109 1.00 69.75 186 LYS A N 1
ATOM 1401 C CA . LYS A 1 186 ? 2.121 -6.674 14.660 1.00 69.75 186 LYS A CA 1
ATOM 1402 C C . LYS A 1 186 ? 1.831 -6.631 13.159 1.00 69.75 186 LYS A C 1
ATOM 1404 O O . LYS A 1 186 ? 1.802 -7.684 12.523 1.00 69.75 186 LYS A O 1
ATOM 1409 N N . LEU A 1 187 ? 1.632 -5.446 12.580 1.00 80.88 187 LEU A N 1
ATOM 1410 C CA . LEU A 1 187 ? 1.276 -5.317 11.170 1.00 80.88 187 LEU A CA 1
ATOM 1411 C C . LEU A 1 187 ? 2.518 -5.342 10.278 1.00 80.88 187 LEU A C 1
ATOM 1413 O O . LEU A 1 187 ? 3.408 -4.506 10.380 1.00 80.88 187 LEU A O 1
ATOM 1417 N N . CYS A 1 188 ? 2.574 -6.320 9.373 1.00 88.75 188 CYS A N 1
ATOM 1418 C CA . CYS A 1 188 ? 3.496 -6.278 8.244 1.00 88.75 188 CYS A CA 1
ATOM 1419 C C . CYS A 1 188 ? 2.886 -5.455 7.101 1.00 88.75 188 CYS A C 1
ATOM 1421 O O . CYS A 1 188 ? 1.668 -5.295 7.025 1.00 88.75 188 CYS A O 1
ATOM 1423 N N . ARG A 1 189 ? 3.710 -5.018 6.144 1.00 91.50 189 ARG A N 1
ATOM 1424 C CA . ARG A 1 189 ? 3.275 -4.166 5.024 1.00 91.50 189 ARG A CA 1
ATOM 1425 C C . ARG A 1 189 ? 2.055 -4.700 4.250 1.00 91.50 189 ARG A C 1
ATOM 1427 O O . ARG A 1 189 ? 1.227 -3.921 3.786 1.00 91.50 189 ARG A O 1
ATOM 1434 N N . VAL A 1 190 ? 1.925 -6.021 4.095 1.00 94.31 190 VAL A N 1
ATOM 1435 C CA . VAL A 1 190 ? 0.751 -6.631 3.437 1.00 94.31 190 VAL A CA 1
ATOM 1436 C C . VAL A 1 190 ? -0.517 -6.423 4.266 1.00 94.31 190 VAL A C 1
ATOM 1438 O O . VAL A 1 190 ? -1.563 -6.112 3.703 1.00 94.31 190 VAL A O 1
ATOM 1441 N N . ALA A 1 191 ? -0.428 -6.577 5.589 1.00 91.81 191 ALA A N 1
ATOM 1442 C CA . ALA A 1 191 ? -1.544 -6.336 6.494 1.00 91.81 191 ALA A CA 1
ATOM 1443 C C . ALA A 1 191 ? -1.919 -4.848 6.516 1.00 91.81 191 ALA A C 1
ATOM 1445 O O . ALA A 1 191 ? -3.090 -4.530 6.341 1.00 91.81 191 ALA A O 1
ATOM 1446 N N . GLU A 1 192 ? -0.933 -3.947 6.619 1.00 92.81 192 GLU A N 1
ATOM 1447 C CA . GLU A 1 192 ? -1.147 -2.494 6.517 1.00 92.81 192 GLU A CA 1
ATOM 1448 C C . GLU A 1 192 ? -1.888 -2.127 5.228 1.00 92.81 192 GLU A C 1
ATOM 1450 O O . GLU A 1 192 ? -2.870 -1.394 5.263 1.00 92.81 192 GLU A O 1
ATOM 1455 N N . PHE A 1 193 ? -1.475 -2.683 4.085 1.00 95.62 193 PHE A N 1
ATOM 1456 C CA . PHE A 1 193 ? -2.143 -2.431 2.811 1.00 95.62 193 PHE A CA 1
ATOM 1457 C C . PHE A 1 193 ? -3.603 -2.914 2.801 1.00 95.62 193 PHE A C 1
ATOM 1459 O O . PHE A 1 193 ? -4.476 -2.210 2.289 1.00 95.62 193 PHE A O 1
ATOM 1466 N N . ILE A 1 194 ? -3.889 -4.089 3.374 1.00 94.62 194 ILE A N 1
ATOM 1467 C CA . ILE A 1 194 ? -5.260 -4.612 3.485 1.00 94.62 194 ILE A CA 1
ATOM 1468 C C . ILE A 1 194 ? -6.110 -3.691 4.365 1.00 94.62 194 ILE A C 1
ATO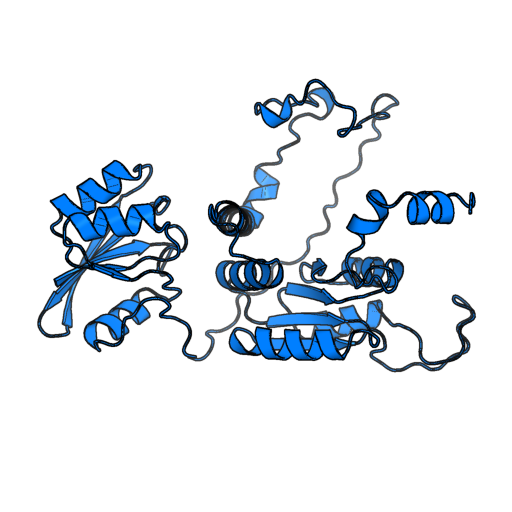M 1470 O O . ILE A 1 194 ? -7.178 -3.270 3.922 1.00 94.62 194 ILE A O 1
ATOM 1474 N N . TYR A 1 195 ? -5.629 -3.330 5.559 1.00 92.38 195 TYR A N 1
ATOM 1475 C CA . TYR A 1 195 ? -6.341 -2.419 6.460 1.00 92.38 195 TYR A CA 1
ATOM 1476 C C . TYR A 1 195 ? -6.554 -1.048 5.829 1.00 92.38 195 TYR A C 1
ATOM 1478 O O . TYR A 1 195 ? -7.660 -0.514 5.893 1.00 92.38 195 TYR A O 1
ATOM 1486 N N . TYR A 1 196 ? -5.547 -0.528 5.127 1.00 94.81 196 TYR A N 1
ATOM 1487 C CA . TYR A 1 196 ? -5.663 0.729 4.402 1.00 94.81 196 TYR A CA 1
ATOM 1488 C C . TYR A 1 196 ? -6.765 0.652 3.343 1.00 94.81 196 TYR A C 1
ATOM 1490 O O . TYR A 1 196 ? -7.637 1.515 3.291 1.00 94.81 196 TYR A O 1
ATOM 1498 N N . CYS A 1 197 ? -6.801 -0.416 2.541 1.00 94.56 197 CYS A N 1
ATOM 1499 C CA . CYS A 1 197 ? -7.852 -0.605 1.542 1.00 94.56 197 CYS A CA 1
ATOM 1500 C C . CYS A 1 197 ? -9.246 -0.767 2.163 1.00 94.56 197 CYS A C 1
ATOM 1502 O O . CYS A 1 197 ? -10.219 -0.275 1.592 1.00 94.56 197 CYS A O 1
ATOM 1504 N N . MET A 1 198 ? -9.356 -1.425 3.323 1.00 90.06 198 MET A N 1
ATOM 1505 C CA . MET A 1 198 ? -10.621 -1.551 4.055 1.00 90.06 198 MET A CA 1
ATOM 1506 C C . MET A 1 198 ? -11.100 -0.200 4.593 1.00 90.06 198 MET A C 1
ATOM 1508 O O . MET A 1 198 ? -12.270 0.133 4.402 1.00 90.06 198 MET A O 1
ATOM 1512 N N . GLY A 1 199 ? -10.206 0.585 5.203 1.00 88.06 199 GLY A N 1
ATOM 1513 C CA . GLY A 1 199 ? -10.499 1.929 5.707 1.00 88.06 199 GLY A CA 1
ATOM 1514 C C . GLY A 1 199 ? -10.857 2.908 4.589 1.00 88.06 199 GLY A C 1
ATOM 1515 O O . GLY A 1 199 ? -11.783 3.700 4.729 1.00 88.06 199 GLY A O 1
ATOM 1516 N N . MET A 1 200 ? -10.202 2.793 3.431 1.00 93.75 200 MET A N 1
ATOM 1517 C CA . MET A 1 200 ? -10.542 3.543 2.213 1.00 93.75 200 MET A CA 1
ATOM 1518 C C . MET A 1 200 ? -11.801 3.029 1.499 1.00 93.75 200 MET A C 1
ATOM 1520 O O . MET A 1 200 ? -12.247 3.634 0.528 1.00 93.75 200 MET A O 1
ATOM 1524 N N . GLU A 1 201 ? -12.373 1.920 1.969 1.00 93.50 201 GLU A N 1
ATOM 1525 C CA . GLU A 1 201 ? -13.543 1.253 1.399 1.00 93.50 201 GLU A CA 1
ATOM 1526 C C . GLU A 1 201 ? -13.382 0.791 -0.056 1.00 93.50 201 GLU A C 1
ATOM 1528 O O . GLU A 1 201 ? -14.385 0.528 -0.729 1.00 93.50 201 GLU A O 1
ATOM 1533 N N . TYR A 1 202 ? -12.145 0.615 -0.527 1.00 96.06 202 TYR A N 1
ATOM 1534 C CA . TYR A 1 202 ? -11.878 0.077 -1.856 1.00 96.06 202 TYR A CA 1
ATOM 1535 C C . TYR A 1 202 ? -12.476 -1.323 -2.004 1.00 96.06 202 TYR A C 1
ATOM 1537 O O . TYR A 1 202 ? -12.448 -2.157 -1.097 1.00 96.06 202 TYR A O 1
ATOM 1545 N N . LYS A 1 203 ? -13.040 -1.585 -3.178 1.00 94.69 203 LYS A N 1
ATOM 1546 C CA . LYS A 1 203 ? -13.681 -2.841 -3.568 1.00 94.69 203 LYS A CA 1
ATOM 1547 C C . LYS A 1 203 ? -12.892 -3.562 -4.642 1.00 94.69 203 LYS A C 1
ATOM 1549 O O . LYS A 1 203 ? -12.962 -4.791 -4.696 1.00 94.69 203 LYS A O 1
ATOM 1554 N N . HIS A 1 204 ? -12.158 -2.839 -5.490 1.00 98.44 204 HIS A N 1
ATOM 1555 C CA . HIS A 1 204 ? -11.394 -3.426 -6.585 1.00 98.44 204 HIS A CA 1
ATOM 1556 C C . HIS A 1 204 ? -9.923 -3.024 -6.582 1.00 98.44 204 HIS A C 1
ATOM 1558 O O . HIS A 1 204 ? -9.569 -1.892 -6.902 1.00 98.44 204 HIS A O 1
ATOM 1564 N N . ILE A 1 205 ? -9.070 -4.007 -6.305 1.00 98.69 205 ILE A N 1
ATOM 1565 C CA . ILE A 1 205 ? -7.617 -3.854 -6.284 1.00 98.69 205 ILE A CA 1
ATOM 1566 C C . ILE A 1 205 ? -7.010 -4.411 -7.576 1.00 98.69 205 ILE A C 1
ATOM 1568 O O . ILE A 1 205 ? -7.277 -5.555 -7.965 1.00 98.69 205 ILE A O 1
ATOM 1572 N N . GLY A 1 206 ? -6.167 -3.623 -8.235 1.00 98.81 206 GLY A N 1
ATOM 1573 C CA . GLY A 1 206 ? -5.283 -4.108 -9.287 1.00 98.81 206 GLY A CA 1
ATOM 1574 C C . GLY A 1 206 ? -3.960 -4.601 -8.718 1.00 98.81 206 GLY A C 1
ATOM 1575 O O . GLY A 1 206 ? -3.371 -3.974 -7.841 1.00 98.81 206 GLY A O 1
ATOM 1576 N N . VAL A 1 207 ? -3.477 -5.734 -9.223 1.00 98.75 207 VAL A N 1
ATOM 1577 C CA . VAL A 1 207 ? -2.152 -6.267 -8.879 1.00 98.75 207 VAL A CA 1
ATOM 1578 C C . VAL A 1 207 ? -1.309 -6.274 -10.147 1.00 98.75 207 VAL A C 1
ATOM 1580 O O . VAL A 1 207 ? -1.450 -7.161 -10.990 1.00 98.75 207 VAL A O 1
ATOM 1583 N N . ALA A 1 208 ? -0.449 -5.272 -10.301 1.00 98.50 208 ALA A N 1
ATOM 1584 C CA . ALA A 1 208 ? 0.498 -5.174 -11.403 1.00 98.50 208 ALA A CA 1
ATOM 1585 C C . ALA A 1 208 ? 1.786 -5.909 -11.021 1.00 98.50 208 ALA A C 1
ATOM 1587 O O . ALA A 1 208 ? 2.510 -5.475 -10.127 1.00 98.50 208 ALA A O 1
ATOM 1588 N N . PHE A 1 209 ? 2.076 -7.041 -11.667 1.00 98.38 209 PHE A N 1
ATOM 1589 C CA . PHE A 1 209 ? 3.165 -7.915 -11.224 1.00 98.38 209 PHE A CA 1
ATOM 1590 C C . PHE A 1 209 ? 4.133 -8.327 -12.332 1.00 98.38 209 PHE A C 1
ATOM 1592 O O . PHE A 1 209 ? 3.771 -8.424 -13.507 1.00 98.38 209 PHE A O 1
ATOM 1599 N N . CYS A 1 210 ? 5.382 -8.601 -11.957 1.00 95.94 210 CYS A N 1
ATOM 1600 C CA . CYS A 1 210 ? 6.372 -9.170 -12.866 1.00 95.94 210 CYS A CA 1
ATOM 1601 C C . CYS A 1 210 ? 6.177 -10.680 -13.029 1.00 95.94 210 CYS A C 1
ATOM 1603 O O . CYS A 1 210 ? 5.938 -11.390 -12.057 1.00 95.94 210 CYS A O 1
ATOM 1605 N N . VAL A 1 211 ? 6.365 -11.193 -14.248 1.00 94.19 211 VAL A N 1
ATOM 1606 C CA . VAL A 1 211 ? 6.275 -12.638 -14.534 1.00 94.19 211 VAL A CA 1
ATOM 1607 C C . VAL A 1 211 ? 7.261 -13.490 -13.724 1.00 94.19 211 VAL A C 1
ATOM 1609 O O . VAL A 1 211 ? 6.998 -14.664 -13.504 1.00 94.19 211 VAL A O 1
ATOM 1612 N N . GLU A 1 212 ? 8.367 -12.912 -13.251 1.00 91.50 212 GLU A N 1
ATOM 1613 C CA . GLU A 1 212 ? 9.343 -13.608 -12.398 1.00 91.50 212 GLU A CA 1
ATOM 1614 C C . GLU A 1 212 ? 8.886 -13.740 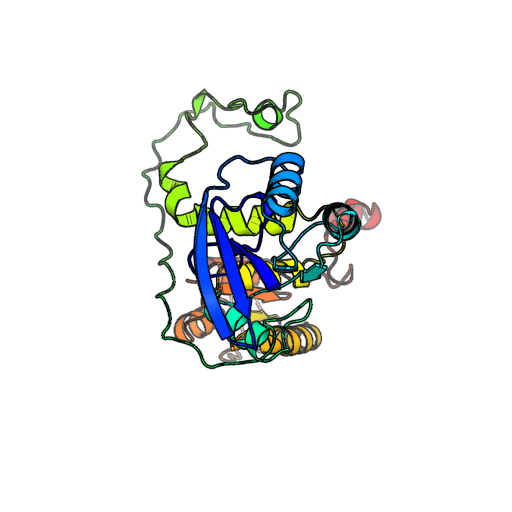-10.937 1.00 91.50 212 GLU A C 1
ATOM 1616 O O . GLU A 1 212 ? 9.459 -14.531 -10.201 1.00 91.50 212 GLU A O 1
ATOM 1621 N N . MET A 1 213 ? 7.853 -12.998 -10.526 1.00 93.81 213 MET A N 1
ATOM 1622 C CA . MET A 1 213 ? 7.245 -13.070 -9.191 1.00 93.81 213 MET A CA 1
ATOM 1623 C C . MET A 1 213 ? 5.836 -13.668 -9.250 1.00 93.81 213 MET A C 1
ATOM 1625 O O . MET A 1 213 ? 4.940 -13.289 -8.496 1.00 93.81 213 MET A O 1
ATOM 1629 N N . PHE A 1 214 ? 5.601 -14.576 -10.204 1.00 94.56 214 PHE A N 1
ATOM 1630 C CA . PHE A 1 214 ? 4.276 -15.151 -10.438 1.00 94.56 214 PHE A CA 1
ATOM 1631 C C . PHE A 1 214 ? 3.744 -15.875 -9.197 1.00 94.56 214 PHE A C 1
ATOM 1633 O O . PHE A 1 214 ? 2.568 -15.744 -8.865 1.00 94.56 214 PHE A O 1
ATOM 1640 N N . ARG A 1 215 ? 4.611 -16.608 -8.489 1.00 95.25 215 ARG A N 1
ATOM 1641 C CA . ARG A 1 215 ? 4.239 -17.368 -7.291 1.00 95.25 215 ARG A CA 1
ATOM 1642 C C . ARG A 1 215 ? 3.807 -16.441 -6.157 1.00 95.25 215 ARG A C 1
ATOM 1644 O O . ARG A 1 215 ? 2.770 -16.661 -5.537 1.00 95.25 215 ARG A O 1
ATOM 1651 N N . GLU A 1 216 ? 4.580 -15.394 -5.899 1.00 95.00 216 GLU A N 1
ATOM 1652 C CA . GLU A 1 216 ? 4.298 -14.382 -4.883 1.00 95.00 216 GLU A CA 1
ATOM 1653 C C . GLU A 1 216 ? 3.015 -13.619 -5.227 1.00 95.00 216 GLU A C 1
ATOM 1655 O O . GLU A 1 216 ? 2.148 -13.444 -4.370 1.00 95.00 216 GLU A O 1
ATOM 1660 N N . ALA A 1 217 ? 2.852 -13.235 -6.497 1.00 97.19 217 ALA A N 1
ATOM 1661 C CA . ALA A 1 217 ? 1.650 -12.575 -6.991 1.00 97.19 217 ALA A CA 1
ATOM 1662 C C . ALA A 1 217 ? 0.406 -13.470 -6.875 1.00 97.19 217 ALA A C 1
ATOM 1664 O O . ALA A 1 217 ? -0.664 -12.976 -6.518 1.00 97.19 217 ALA A O 1
ATOM 1665 N N . GLU A 1 218 ? 0.521 -14.778 -7.126 1.00 97.94 218 GLU A N 1
ATOM 1666 C CA . GLU A 1 218 ? -0.575 -15.735 -6.951 1.00 97.94 218 GLU A CA 1
ATOM 1667 C C . GLU A 1 218 ? -1.001 -15.827 -5.481 1.00 97.94 218 GLU A C 1
ATOM 1669 O O . GLU A 1 218 ? -2.191 -15.709 -5.174 1.00 97.94 218 GLU A O 1
ATOM 1674 N N . ILE A 1 219 ? -0.040 -15.995 -4.566 1.00 98.25 219 ILE A N 1
ATOM 1675 C CA . ILE A 1 219 ? -0.297 -16.071 -3.121 1.00 98.25 219 ILE A CA 1
ATOM 1676 C C . ILE A 1 219 ? -0.968 -14.783 -2.636 1.00 98.25 219 ILE A C 1
ATOM 1678 O O . ILE A 1 219 ? -2.022 -14.847 -1.997 1.00 98.25 219 ILE A O 1
ATOM 1682 N N . LEU A 1 220 ? -0.407 -13.623 -2.991 1.00 98.12 220 LEU A N 1
ATOM 1683 C CA . LEU A 1 220 ? -0.975 -12.322 -2.645 1.00 98.12 220 LEU A CA 1
ATOM 1684 C C . LEU A 1 220 ? -2.389 -12.169 -3.210 1.00 98.12 220 LEU A C 1
ATOM 1686 O O . LEU A 1 220 ? -3.306 -11.802 -2.484 1.00 98.12 220 LEU A O 1
ATOM 1690 N N . THR A 1 221 ? -2.593 -12.490 -4.487 1.00 98.38 221 THR A N 1
ATOM 1691 C CA . THR A 1 221 ? -3.908 -12.380 -5.132 1.00 98.38 221 THR A CA 1
ATOM 1692 C C . THR A 1 221 ? -4.938 -13.257 -4.425 1.00 98.38 221 THR A C 1
ATOM 1694 O O . THR A 1 221 ? -6.061 -12.817 -4.185 1.00 98.38 221 THR A O 1
ATOM 1697 N N . ARG A 1 222 ? -4.580 -14.495 -4.060 1.00 97.56 222 ARG A N 1
ATOM 1698 C CA . ARG A 1 222 ? -5.464 -15.404 -3.315 1.00 97.56 222 ARG A CA 1
ATOM 1699 C C . ARG A 1 222 ? -5.798 -14.875 -1.924 1.00 97.56 222 ARG A C 1
ATOM 1701 O O . ARG A 1 222 ? -6.927 -15.064 -1.479 1.00 97.56 222 ARG A O 1
ATOM 1708 N N . LEU A 1 223 ? -4.845 -14.231 -1.254 1.00 97.31 223 LEU A N 1
ATOM 1709 C CA . LEU A 1 223 ? -5.071 -13.579 0.032 1.00 97.31 223 LEU A CA 1
ATOM 1710 C C . LEU A 1 223 ? -6.017 -12.379 -0.116 1.00 97.31 223 LEU A C 1
ATOM 1712 O O . LEU A 1 223 ? -7.049 -12.343 0.545 1.00 97.31 223 LEU A O 1
ATOM 1716 N N . LEU A 1 224 ? -5.715 -11.445 -1.022 1.00 96.94 224 LEU A N 1
ATOM 1717 C CA . LEU A 1 224 ? -6.511 -10.232 -1.248 1.00 96.94 224 LEU A CA 1
ATOM 1718 C C . LEU A 1 224 ? -7.945 -10.546 -1.697 1.00 96.94 224 LEU A C 1
ATOM 1720 O O . LEU A 1 224 ? -8.880 -9.862 -1.288 1.00 96.94 224 LEU A O 1
ATOM 1724 N N . ARG A 1 225 ? -8.148 -11.618 -2.477 1.00 97.31 225 ARG A N 1
ATOM 1725 C CA . ARG A 1 225 ? -9.482 -12.079 -2.909 1.00 97.31 225 ARG A CA 1
ATOM 1726 C C . ARG A 1 225 ? -10.403 -12.512 -1.770 1.00 97.31 225 ARG A C 1
ATOM 1728 O O . ARG A 1 225 ? -11.594 -12.675 -2.005 1.00 97.31 225 ARG A O 1
ATOM 1735 N N . ARG A 1 226 ? -9.881 -12.700 -0.555 1.00 95.31 226 ARG A N 1
ATOM 1736 C CA . ARG A 1 226 ? -10.712 -12.931 0.637 1.00 95.31 226 ARG A CA 1
ATOM 1737 C C . ARG A 1 226 ? -11.452 -11.669 1.087 1.00 95.31 226 ARG A C 1
ATOM 1739 O O . ARG A 1 226 ? -12.448 -11.793 1.783 1.00 95.31 226 ARG A O 1
ATOM 1746 N N . PHE A 1 227 ? -10.978 -10.491 0.680 1.00 93.50 227 PHE A N 1
ATOM 1747 C CA . PHE A 1 227 ? -11.475 -9.192 1.141 1.00 93.50 227 PHE A CA 1
ATOM 1748 C C . PHE A 1 227 ? -12.008 -8.315 -0.006 1.00 93.50 227 PHE A C 1
ATOM 1750 O O . PHE A 1 227 ? -12.921 -7.521 0.200 1.00 93.50 227 PHE A O 1
ATOM 1757 N N . PHE A 1 228 ? -11.464 -8.462 -1.221 1.00 97.38 228 PHE A N 1
ATOM 1758 C CA . PHE A 1 228 ? -11.715 -7.552 -2.344 1.00 97.38 228 PHE A CA 1
ATOM 1759 C C . PHE A 1 228 ? -11.935 -8.287 -3.673 1.00 97.38 228 PHE A C 1
ATOM 1761 O O . PHE A 1 228 ? -11.517 -9.433 -3.859 1.00 97.38 228 PHE A O 1
ATOM 1768 N N . ARG A 1 229 ? -12.498 -7.587 -4.667 1.00 98.25 229 ARG A N 1
ATOM 1769 C CA . ARG A 1 229 ? -12.320 -7.954 -6.080 1.00 98.25 229 ARG A CA 1
ATOM 1770 C C . ARG A 1 229 ? -10.865 -7.674 -6.454 1.00 98.25 229 ARG A C 1
ATOM 1772 O O . ARG A 1 229 ? -10.353 -6.601 -6.151 1.00 98.25 229 ARG A O 1
ATOM 1779 N N . VAL A 1 230 ? -10.200 -8.612 -7.130 1.00 98.69 230 VAL A N 1
ATOM 1780 C CA . VAL A 1 230 ? -8.775 -8.469 -7.481 1.00 98.69 230 VAL A CA 1
ATOM 1781 C C . VAL A 1 230 ? -8.521 -8.817 -8.941 1.00 98.69 230 VAL A C 1
ATOM 1783 O O . VAL A 1 230 ? -8.816 -9.941 -9.369 1.00 98.69 230 VAL A O 1
ATOM 1786 N N . SER A 1 231 ? -7.916 -7.878 -9.672 1.00 98.75 231 SER A N 1
ATOM 1787 C CA . SER A 1 231 ? -7.453 -8.056 -11.053 1.00 98.75 231 SER A CA 1
ATOM 1788 C C . SER A 1 231 ? -5.924 -8.104 -11.113 1.00 98.75 231 SER A C 1
ATOM 1790 O O . SER A 1 231 ? -5.285 -7.053 -11.116 1.00 98.75 231 SER A O 1
ATOM 1792 N N . PRO A 1 232 ? -5.312 -9.298 -11.169 1.00 98.38 232 PRO A N 1
ATOM 1793 C CA . PRO A 1 232 ? -3.883 -9.420 -11.418 1.00 98.38 232 PRO A CA 1
ATOM 1794 C C . PRO A 1 232 ? -3.578 -9.254 -12.913 1.00 98.38 232 PRO A C 1
ATOM 1796 O O . PRO A 1 232 ? -4.217 -9.883 -13.757 1.00 98.38 232 PRO A O 1
ATOM 1799 N N . VAL A 1 233 ? -2.581 -8.439 -13.250 1.00 98.44 233 VAL A N 1
ATOM 1800 C CA . VAL A 1 233 ? -2.117 -8.222 -14.628 1.00 98.44 233 VAL A CA 1
ATOM 1801 C C . VAL A 1 233 ? -0.602 -8.351 -14.660 1.00 98.44 233 VAL A C 1
ATOM 1803 O O . VAL A 1 233 ? 0.095 -7.692 -13.891 1.00 98.44 233 VAL A O 1
ATOM 1806 N N . CYS A 1 234 ? -0.079 -9.205 -15.540 1.00 97.25 234 CYS A N 1
ATOM 1807 C CA . CYS A 1 234 ? 1.356 -9.450 -15.641 1.00 97.25 234 CYS A CA 1
ATOM 1808 C C . CYS A 1 234 ? 2.062 -8.378 -16.484 1.00 97.25 234 CYS A C 1
ATOM 1810 O O . CYS A 1 234 ? 1.477 -7.786 -17.391 1.00 97.25 234 CYS A O 1
ATOM 1812 N N . CYS A 1 235 ? 3.357 -8.186 -16.243 1.00 94.81 235 CYS A N 1
ATOM 1813 C CA . CYS A 1 235 ? 4.164 -7.178 -16.929 1.00 94.81 235 CYS A CA 1
ATOM 1814 C C . CYS A 1 235 ? 4.311 -7.421 -18.436 1.00 94.81 235 CYS A C 1
ATOM 1816 O O . CYS A 1 235 ? 4.789 -6.538 -19.131 1.00 94.81 235 CYS A O 1
ATOM 1818 N N . LYS A 1 236 ? 3.929 -8.599 -18.948 1.00 93.44 236 LYS A N 1
ATOM 1819 C CA . LYS A 1 236 ? 3.973 -8.969 -20.374 1.00 93.44 236 LYS A CA 1
ATOM 1820 C C . LYS A 1 236 ? 2.577 -9.044 -21.008 1.00 93.44 236 LYS A C 1
ATOM 1822 O O . LYS A 1 236 ? 2.384 -9.730 -22.012 1.00 93.44 236 LYS A O 1
ATOM 1827 N N . VAL A 1 237 ? 1.581 -8.396 -20.398 1.00 94.69 237 VAL A N 1
ATOM 1828 C CA . VAL A 1 237 ? 0.206 -8.391 -20.909 1.00 94.69 237 VAL A CA 1
ATOM 1829 C C . VAL A 1 237 ? 0.153 -7.890 -22.359 1.00 94.69 237 VAL A C 1
ATOM 1831 O O . VAL A 1 237 ? 0.853 -6.954 -22.745 1.00 94.69 237 VAL A O 1
ATOM 1834 N N . GLY A 1 238 ? -0.660 -8.550 -23.183 1.00 88.25 238 GLY A N 1
ATOM 1835 C CA . GLY A 1 238 ? -0.748 -8.258 -24.616 1.00 88.25 238 GLY A CA 1
ATOM 1836 C C . GLY A 1 238 ? 0.348 -8.896 -25.474 1.00 88.25 238 GLY A C 1
ATOM 1837 O O . GLY A 1 238 ? 0.279 -8.738 -26.682 1.00 88.25 238 GLY A O 1
ATOM 1838 N N . GLY A 1 239 ? 1.301 -9.626 -24.874 1.00 82.19 239 GLY A N 1
ATOM 1839 C CA . GLY A 1 239 ? 2.184 -10.596 -25.530 1.00 82.19 239 GLY A CA 1
ATOM 1840 C C . GLY A 1 239 ? 2.689 -10.194 -26.914 1.00 82.19 239 GLY A C 1
ATOM 1841 O O . GLY A 1 239 ? 2.203 -10.716 -27.910 1.00 82.19 239 GLY A O 1
ATOM 1842 N N . HIS A 1 240 ? 3.688 -9.315 -26.968 1.00 73.25 240 HIS A N 1
ATOM 1843 C CA . HIS A 1 240 ? 4.316 -8.907 -28.223 1.00 73.25 240 HIS A CA 1
ATOM 1844 C C . HIS A 1 240 ? 5.742 -9.445 -28.294 1.00 73.25 240 HIS A C 1
ATOM 1846 O O . HIS A 1 240 ? 6.549 -9.186 -27.398 1.00 73.25 240 HIS A O 1
ATOM 1852 N N . ALA A 1 241 ? 6.024 -10.244 -29.320 1.00 69.12 241 ALA A N 1
ATOM 1853 C CA . ALA A 1 241 ? 7.352 -10.771 -29.596 1.00 69.12 241 ALA A CA 1
ATOM 1854 C C . ALA A 1 241 ? 7.928 -9.993 -30.777 1.00 69.12 241 ALA A C 1
ATOM 1856 O O . ALA A 1 241 ? 7.590 -10.256 -31.927 1.00 69.12 241 ALA A O 1
ATOM 1857 N N . GLU A 1 242 ? 8.791 -9.033 -30.485 1.00 58.56 242 GLU A N 1
ATOM 1858 C CA . GLU A 1 242 ? 9.549 -8.308 -31.496 1.00 58.56 242 GLU A CA 1
ATOM 1859 C C . GLU A 1 242 ? 11.017 -8.272 -31.095 1.00 58.56 242 GLU A C 1
ATOM 1861 O O . GLU A 1 242 ? 11.364 -8.397 -29.919 1.00 58.56 242 GLU A O 1
ATOM 1866 N N . HIS A 1 243 ? 11.884 -8.106 -32.092 1.00 58.84 243 HIS A N 1
ATOM 1867 C CA . HIS A 1 243 ? 13.230 -7.627 -31.834 1.00 58.84 243 HIS A CA 1
ATOM 1868 C C . HIS A 1 243 ? 13.103 -6.163 -31.411 1.00 58.84 243 HIS A C 1
ATOM 1870 O O . HIS A 1 243 ? 13.026 -5.268 -32.253 1.00 58.84 243 HIS A O 1
ATOM 1876 N N . ASP A 1 244 ? 13.019 -5.927 -30.108 1.00 56.56 244 ASP A N 1
ATOM 1877 C CA . ASP A 1 244 ? 12.837 -4.589 -29.570 1.00 56.56 244 ASP A CA 1
ATOM 1878 C C . ASP A 1 244 ? 14.102 -3.766 -29.820 1.00 56.56 244 ASP A C 1
ATOM 1880 O O . ASP A 1 244 ? 15.152 -4.003 -29.224 1.00 56.56 244 ASP A O 1
ATOM 1884 N N . LEU A 1 245 ? 14.007 -2.802 -30.736 1.00 58.78 245 LEU A N 1
ATOM 1885 C CA . LEU A 1 245 ? 15.108 -1.907 -31.089 1.00 58.78 245 LEU A CA 1
ATOM 1886 C C . LEU A 1 245 ? 15.530 -1.007 -29.914 1.00 58.78 245 LEU A C 1
ATOM 1888 O O . LEU A 1 245 ? 16.637 -0.475 -29.938 1.00 58.78 245 LEU A O 1
ATOM 1892 N N . ILE A 1 246 ? 14.673 -0.841 -28.899 1.00 61.66 246 ILE A N 1
ATOM 1893 C CA . ILE A 1 246 ? 14.918 0.005 -27.726 1.00 61.66 246 ILE A CA 1
ATOM 1894 C C . ILE A 1 246 ? 15.712 -0.765 -26.669 1.00 61.66 246 ILE A C 1
ATOM 1896 O O . ILE A 1 246 ? 16.685 -0.244 -26.129 1.00 61.66 246 ILE A O 1
ATOM 1900 N N . THR A 1 247 ? 15.316 -2.004 -26.368 1.00 57.88 247 THR A N 1
ATOM 1901 C CA . THR A 1 247 ? 15.974 -2.816 -25.326 1.00 57.88 247 THR A CA 1
ATOM 1902 C C . THR A 1 247 ? 16.996 -3.815 -25.869 1.00 57.88 247 THR A C 1
ATOM 1904 O O . THR A 1 247 ? 17.661 -4.482 -25.078 1.00 57.88 247 THR A O 1
ATOM 1907 N N . ALA A 1 248 ? 17.112 -3.941 -27.197 1.00 57.25 248 ALA A N 1
ATOM 1908 C CA . ALA A 1 248 ? 17.904 -4.959 -27.895 1.00 57.25 248 ALA A CA 1
ATOM 1909 C C . ALA A 1 248 ? 17.621 -6.395 -27.407 1.00 57.25 248 ALA A C 1
ATOM 1911 O O . ALA A 1 248 ? 18.462 -7.289 -27.527 1.00 57.25 248 ALA A O 1
ATOM 1912 N N . SER A 1 249 ? 16.439 -6.621 -26.826 1.00 58.12 249 SER A N 1
ATOM 1913 C CA . SER A 1 249 ? 16.057 -7.906 -26.257 1.00 58.12 249 SER A CA 1
ATOM 1914 C C . SER A 1 249 ? 15.345 -8.771 -27.295 1.00 58.12 249 SER A C 1
ATOM 1916 O O . SER A 1 249 ? 14.567 -8.293 -28.120 1.00 58.12 249 SER A O 1
ATOM 1918 N N . SER A 1 250 ? 15.632 -10.073 -27.261 1.00 58.00 250 SER A N 1
ATOM 1919 C CA . SER A 1 250 ? 14.901 -11.078 -28.030 1.00 58.00 250 SER A CA 1
ATOM 1920 C C . SER A 1 250 ? 13.882 -11.764 -27.118 1.00 58.00 250 SER A C 1
ATOM 1922 O O . SER A 1 250 ? 14.222 -12.263 -26.045 1.00 58.00 250 SER A O 1
ATOM 1924 N N . GLY A 1 251 ? 12.609 -11.773 -27.525 1.00 72.25 251 GLY A N 1
ATOM 1925 C CA . GLY A 1 251 ? 11.524 -12.445 -26.804 1.00 72.25 251 GLY A CA 1
ATOM 1926 C C . GLY A 1 251 ? 10.331 -11.541 -26.497 1.00 72.25 251 GLY A C 1
ATOM 1927 O O . GLY A 1 251 ? 10.190 -10.455 -27.045 1.00 72.25 251 GLY A O 1
ATOM 1928 N N . VAL A 1 252 ? 9.431 -12.017 -25.630 1.00 80.25 252 VAL A N 1
ATOM 1929 C CA . VAL A 1 252 ? 8.243 -11.243 -25.234 1.00 80.25 252 VAL A CA 1
ATOM 1930 C C . VAL A 1 252 ? 8.660 -10.112 -24.298 1.00 80.25 252 VAL A C 1
ATOM 1932 O O . VAL A 1 252 ? 9.166 -10.383 -23.201 1.00 80.25 252 VAL A O 1
ATOM 1935 N N . VAL A 1 253 ? 8.413 -8.872 -24.707 1.00 85.12 253 VAL A N 1
ATOM 1936 C CA . VAL A 1 253 ? 8.801 -7.670 -23.960 1.00 85.12 253 VAL A CA 1
ATOM 1937 C C . VAL A 1 253 ? 7.814 -7.309 -22.850 1.00 85.12 253 VAL A C 1
ATOM 1939 O O . VAL A 1 253 ? 6.665 -7.757 -22.827 1.00 85.12 253 VAL A O 1
ATOM 1942 N N . CYS A 1 254 ? 8.277 -6.505 -21.891 1.00 90.12 254 CYS A N 1
ATOM 1943 C CA . CYS A 1 254 ? 7.407 -5.910 -20.882 1.00 90.12 254 CYS A CA 1
ATOM 1944 C C . CYS A 1 254 ? 6.570 -4.777 -21.495 1.00 90.12 254 CYS A C 1
ATOM 1946 O O . CYS A 1 254 ? 7.075 -3.979 -22.275 1.00 90.12 254 CYS A O 1
ATOM 1948 N N . ASN A 1 255 ? 5.308 -4.674 -21.088 1.00 93.38 255 ASN A N 1
ATOM 1949 C CA . ASN A 1 255 ? 4.341 -3.691 -21.561 1.00 93.38 255 ASN A CA 1
ATOM 1950 C C . ASN A 1 255 ? 3.685 -2.951 -20.373 1.00 93.38 255 ASN A C 1
ATOM 1952 O O . ASN A 1 255 ? 2.513 -3.192 -20.074 1.00 93.38 255 ASN A O 1
ATOM 1956 N N . PRO A 1 256 ? 4.424 -2.080 -19.654 1.00 95.25 256 PRO A N 1
ATOM 1957 C CA . PRO A 1 256 ? 3.892 -1.349 -18.496 1.00 95.25 256 PRO A CA 1
ATOM 1958 C C . PRO A 1 256 ? 2.710 -0.435 -18.841 1.00 95.25 256 PRO A C 1
ATOM 1960 O O . PRO A 1 256 ? 1.756 -0.356 -18.070 1.00 95.25 256 PRO A O 1
ATOM 1963 N N . ILE A 1 257 ? 2.722 0.204 -20.018 1.00 96.50 257 ILE A N 1
ATOM 1964 C CA . ILE A 1 257 ? 1.604 1.043 -20.484 1.00 96.50 257 ILE A CA 1
ATOM 1965 C C . ILE A 1 257 ? 0.362 0.179 -20.723 1.00 96.50 257 ILE A C 1
ATOM 1967 O O . ILE A 1 257 ? -0.733 0.524 -20.283 1.00 96.50 257 ILE A O 1
ATOM 1971 N N . GLY A 1 258 ? 0.518 -0.973 -21.379 1.00 96.62 258 GLY A N 1
ATOM 1972 C CA . GLY A 1 258 ? -0.572 -1.929 -21.562 1.00 96.62 258 GLY A CA 1
ATOM 1973 C C . GLY A 1 258 ? -1.088 -2.491 -20.239 1.00 96.62 258 GLY A C 1
ATOM 1974 O O . GLY A 1 258 ? -2.296 -2.637 -20.074 1.00 96.62 258 GLY A O 1
ATOM 1975 N N . GLN A 1 259 ? -0.200 -2.747 -19.275 1.00 97.69 259 GLN A N 1
ATOM 1976 C CA . GLN A 1 259 ? -0.564 -3.191 -17.929 1.00 97.69 259 GLN A CA 1
ATOM 1977 C C . GLN A 1 259 ? -1.447 -2.159 -17.218 1.00 97.69 259 GLN A C 1
ATOM 1979 O O . GLN A 1 259 ? -2.522 -2.519 -16.734 1.00 97.69 259 GLN A O 1
ATOM 1984 N N . ALA A 1 260 ? -1.048 -0.883 -17.226 1.00 98.38 260 ALA A N 1
ATOM 1985 C CA . ALA A 1 260 ? -1.852 0.216 -16.693 1.00 98.38 260 ALA A CA 1
ATOM 1986 C C . ALA A 1 260 ? -3.182 0.366 -17.448 1.00 98.38 260 ALA A C 1
ATOM 1988 O O . ALA A 1 260 ? -4.240 0.403 -16.830 1.00 98.38 260 ALA A O 1
ATOM 1989 N N . CYS A 1 261 ? -3.159 0.333 -18.785 1.00 98.25 261 CYS A N 1
ATOM 1990 C CA . CYS A 1 261 ? -4.362 0.443 -19.613 1.00 98.25 261 CYS A CA 1
ATOM 1991 C C . CYS A 1 261 ? -5.395 -0.649 -19.294 1.00 98.25 261 CYS A C 1
ATOM 1993 O O . CYS A 1 261 ? -6.591 -0.366 -19.208 1.00 98.25 261 CYS A O 1
ATOM 1995 N N . VAL A 1 262 ? -4.952 -1.893 -19.093 1.00 98.62 262 VAL A N 1
ATOM 1996 C CA . VAL A 1 262 ? -5.841 -2.994 -18.703 1.00 98.62 262 VAL A CA 1
ATOM 1997 C C . VAL A 1 262 ? -6.457 -2.734 -17.329 1.00 98.62 262 VAL A C 1
ATOM 1999 O O . VAL A 1 262 ? -7.667 -2.887 -17.191 1.00 98.62 262 VAL A O 1
ATOM 2002 N N . LEU A 1 263 ? -5.675 -2.315 -16.331 1.00 98.62 263 LEU A N 1
ATOM 2003 C CA . LEU A 1 263 ? -6.201 -2.037 -14.988 1.00 98.62 263 LEU A CA 1
ATOM 2004 C C . LEU A 1 263 ? -7.160 -0.835 -14.972 1.00 98.62 263 LEU A C 1
ATOM 2006 O O . LEU A 1 263 ? -8.252 -0.953 -14.416 1.00 98.62 263 LEU A O 1
ATOM 2010 N N . ASN A 1 264 ? -6.837 0.249 -15.687 1.00 98.62 264 ASN A N 1
ATOM 2011 C CA . ASN A 1 264 ? -7.726 1.404 -15.853 1.00 98.62 264 ASN A CA 1
ATOM 2012 C C . ASN A 1 264 ? -9.066 0.977 -16.482 1.00 98.62 264 ASN A C 1
ATOM 2014 O O . ASN A 1 264 ? -10.134 1.290 -15.958 1.00 98.62 264 ASN A O 1
ATOM 2018 N N . ARG A 1 265 ? -9.037 0.169 -17.556 1.00 98.31 265 ARG A N 1
ATOM 2019 C CA . ARG A 1 265 ? -10.259 -0.364 -18.199 1.00 98.31 265 ARG A CA 1
ATOM 2020 C C . ARG A 1 265 ? -11.066 -1.289 -17.294 1.00 98.31 265 ARG A C 1
ATOM 2022 O O . ARG A 1 265 ? -12.283 -1.367 -17.436 1.00 98.31 265 ARG A O 1
ATOM 2029 N N . LEU A 1 266 ? -10.401 -2.013 -16.398 1.00 98.06 266 LEU A N 1
ATOM 2030 C CA . LEU A 1 266 ? -11.052 -2.876 -15.416 1.00 98.06 266 LEU A CA 1
ATOM 2031 C C . LEU A 1 266 ? -11.653 -2.085 -14.241 1.00 98.06 266 LEU A C 1
ATOM 2033 O O . LEU A 1 266 ? -12.394 -2.675 -13.454 1.00 98.06 266 LEU A O 1
ATOM 2037 N N . GLY A 1 267 ? -11.385 -0.777 -14.147 1.00 97.62 267 GLY A N 1
ATOM 2038 C CA . GLY A 1 267 ? -11.950 0.107 -13.131 1.00 97.62 267 GLY A CA 1
ATOM 2039 C C . GLY A 1 267 ? -11.440 -0.203 -11.727 1.00 97.62 267 GLY A C 1
ATOM 2040 O O . GLY A 1 267 ? -12.226 -0.208 -10.781 1.00 97.62 267 GLY A O 1
ATOM 2041 N N . THR A 1 268 ? -10.151 -0.525 -11.598 1.00 98.50 268 THR A N 1
ATOM 2042 C CA . THR A 1 268 ? -9.501 -0.679 -10.291 1.00 98.50 268 THR A CA 1
ATOM 2043 C C . THR A 1 268 ? -9.456 0.654 -9.557 1.00 98.50 268 THR A C 1
ATOM 2045 O O . THR A 1 268 ? -9.158 1.679 -10.162 1.00 98.50 268 THR A O 1
ATOM 2048 N N . GLU A 1 269 ? -9.718 0.638 -8.255 1.00 98.31 269 GLU A N 1
ATOM 2049 C CA . GLU A 1 269 ? -9.760 1.843 -7.414 1.00 98.31 269 GLU A CA 1
ATOM 2050 C C . GLU A 1 269 ? -8.408 2.130 -6.753 1.00 98.31 269 GLU A C 1
ATOM 2052 O O . GLU A 1 269 ? -8.113 3.268 -6.403 1.00 98.31 269 GLU A O 1
ATOM 2057 N N . VAL A 1 270 ? -7.573 1.099 -6.619 1.00 98.50 270 VAL A N 1
ATOM 2058 C CA . VAL A 1 270 ? -6.192 1.176 -6.138 1.00 98.50 270 VAL A CA 1
ATOM 2059 C C . VAL A 1 270 ? -5.368 0.080 -6.802 1.00 98.50 270 VAL A C 1
ATOM 2061 O O . VAL A 1 270 ? -5.870 -1.022 -7.050 1.00 98.50 270 VAL A O 1
ATOM 2064 N N . ASN A 1 271 ? -4.098 0.366 -7.068 1.00 98.62 271 ASN A N 1
ATOM 2065 C CA . ASN A 1 271 ? -3.159 -0.586 -7.643 1.00 98.62 271 ASN A CA 1
ATOM 2066 C C . ASN A 1 271 ? -1.992 -0.856 -6.690 1.00 98.62 271 ASN A C 1
ATOM 2068 O O . ASN A 1 271 ? -1.488 0.043 -6.017 1.00 98.62 271 ASN A O 1
ATOM 2072 N N . VAL A 1 272 ? -1.526 -2.104 -6.671 1.00 98.25 272 VAL A N 1
ATOM 2073 C CA . VAL A 1 272 ? -0.243 -2.464 -6.062 1.00 98.25 272 VAL A CA 1
ATOM 2074 C C . VAL A 1 272 ? 0.725 -3.018 -7.081 1.00 98.25 272 VAL A C 1
ATOM 2076 O O . VAL A 1 272 ? 0.359 -3.833 -7.933 1.00 98.25 272 VAL A O 1
ATOM 2079 N N . VAL A 1 273 ? 1.979 -2.599 -6.943 1.00 98.25 273 VAL A N 1
ATOM 2080 C CA . VAL A 1 273 ? 3.099 -3.099 -7.733 1.00 98.25 273 VAL A CA 1
ATOM 2081 C C . VAL A 1 273 ? 3.790 -4.239 -6.991 1.00 98.25 273 VAL A C 1
ATOM 2083 O O . VAL A 1 273 ? 4.144 -4.130 -5.814 1.00 98.25 273 VAL A O 1
ATOM 2086 N N . VAL A 1 274 ? 3.980 -5.348 -7.706 1.00 97.69 274 VAL A N 1
ATOM 2087 C CA . VAL A 1 274 ? 4.621 -6.572 -7.221 1.00 97.69 274 VAL A CA 1
ATOM 2088 C C . VAL A 1 274 ? 5.787 -6.926 -8.136 1.00 97.69 274 VAL A C 1
ATOM 2090 O O . VAL A 1 274 ? 5.643 -7.591 -9.166 1.00 97.69 274 VAL A O 1
ATOM 2093 N N . GLY A 1 275 ? 6.974 -6.473 -7.750 1.00 95.00 275 GLY A N 1
ATOM 2094 C CA . GLY A 1 275 ? 8.217 -6.945 -8.338 1.00 95.00 275 GLY A CA 1
ATOM 2095 C C . GLY A 1 275 ? 8.522 -6.455 -9.745 1.00 95.00 275 GLY A C 1
ATOM 2096 O O . GLY A 1 275 ? 9.277 -7.108 -10.473 1.00 95.00 275 GLY A O 1
ATOM 2097 N N . LEU A 1 276 ? 7.918 -5.347 -10.175 1.00 95.75 276 LEU A N 1
ATOM 2098 C CA . LEU A 1 276 ? 8.295 -4.725 -11.439 1.00 95.75 276 LEU A CA 1
ATOM 2099 C C . LEU A 1 276 ? 9.755 -4.251 -11.369 1.00 95.75 276 LEU A C 1
ATOM 2101 O O . LEU A 1 276 ? 10.267 -3.898 -10.309 1.00 95.75 276 LEU A O 1
ATOM 2105 N N . CYS A 1 277 ? 10.455 -4.298 -12.504 1.00 92.19 277 CYS A N 1
ATOM 2106 C CA . CYS A 1 277 ? 11.776 -3.677 -12.603 1.00 92.19 277 CYS A CA 1
ATOM 2107 C C . CYS A 1 277 ? 11.632 -2.158 -12.453 1.00 92.19 277 CYS A C 1
ATOM 2109 O O . CYS A 1 277 ? 10.619 -1.616 -12.883 1.00 92.19 277 CYS A O 1
ATOM 2111 N N . VAL A 1 278 ? 12.674 -1.477 -11.970 1.00 91.38 278 VAL A N 1
ATOM 2112 C CA . VAL A 1 278 ? 12.684 -0.024 -11.705 1.00 91.38 278 VAL A CA 1
ATOM 2113 C C . VAL A 1 278 ? 12.047 0.804 -12.835 1.00 91.38 278 VAL A C 1
ATOM 2115 O O . VAL A 1 278 ? 11.096 1.540 -12.599 1.00 91.38 278 VAL A O 1
ATOM 2118 N N . GLY A 1 279 ? 12.492 0.631 -14.085 1.00 90.94 279 GLY A N 1
ATOM 2119 C CA . GLY A 1 279 ? 11.925 1.372 -15.224 1.00 90.94 279 GLY A CA 1
ATOM 2120 C C . GLY A 1 279 ? 10.469 1.016 -15.553 1.00 90.94 279 GLY A C 1
ATOM 2121 O O . GLY A 1 279 ? 9.693 1.874 -15.958 1.00 90.94 279 GLY A O 1
ATOM 2122 N N . VAL A 1 280 ? 10.076 -0.244 -15.352 1.00 93.06 280 VAL A N 1
ATOM 2123 C CA . VAL A 1 280 ? 8.700 -0.713 -15.589 1.00 93.06 280 VAL A CA 1
ATOM 2124 C C . VAL A 1 280 ? 7.760 -0.171 -14.508 1.00 93.06 280 VAL A C 1
ATOM 2126 O O . VAL A 1 280 ? 6.637 0.198 -14.834 1.00 93.06 280 VAL A O 1
ATOM 2129 N N . ASP A 1 281 ? 8.227 -0.082 -13.259 1.00 95.00 281 ASP A N 1
ATOM 2130 C CA . ASP A 1 281 ? 7.494 0.502 -12.129 1.00 95.00 281 ASP A CA 1
ATOM 2131 C C . ASP A 1 281 ? 7.194 1.993 -12.368 1.00 95.00 281 ASP A C 1
ATOM 2133 O O . ASP A 1 281 ? 6.034 2.405 -12.314 1.00 95.00 281 ASP A O 1
ATOM 2137 N N . PHE A 1 282 ? 8.204 2.781 -12.767 1.00 96.31 282 PHE A N 1
ATOM 2138 C CA . PHE A 1 282 ? 8.014 4.197 -13.113 1.00 96.31 282 PHE A CA 1
ATOM 2139 C C . PHE A 1 282 ? 6.966 4.397 -14.211 1.00 96.31 282 PHE A C 1
ATOM 2141 O O . PHE A 1 282 ? 6.035 5.184 -14.040 1.00 96.31 282 PHE A O 1
ATOM 2148 N N . ILE A 1 283 ? 7.091 3.665 -15.325 1.00 96.06 283 ILE A N 1
ATOM 2149 C CA . ILE A 1 283 ? 6.168 3.810 -16.457 1.00 96.06 283 ILE A CA 1
ATOM 2150 C C . ILE A 1 283 ? 4.760 3.355 -16.055 1.00 96.06 283 ILE A C 1
ATOM 2152 O O . ILE A 1 283 ? 3.788 4.041 -16.355 1.00 96.06 283 ILE A O 1
ATOM 2156 N N . PHE A 1 284 ? 4.620 2.227 -15.354 1.00 97.94 284 PHE A N 1
ATOM 2157 C CA . PHE A 1 284 ? 3.312 1.768 -14.885 1.00 97.94 284 PHE A CA 1
ATOM 2158 C C . PHE A 1 284 ? 2.638 2.816 -13.990 1.00 97.94 284 PHE A C 1
ATOM 2160 O O . PHE A 1 284 ? 1.502 3.208 -14.256 1.00 97.94 284 PHE A O 1
ATOM 2167 N N . THR A 1 285 ? 3.353 3.302 -12.972 1.00 97.44 285 THR A N 1
ATOM 2168 C CA . THR A 1 285 ? 2.827 4.261 -11.994 1.00 97.44 285 THR A CA 1
ATOM 2169 C C . THR A 1 285 ? 2.429 5.581 -12.655 1.00 97.44 285 THR A C 1
ATOM 2171 O O . THR A 1 285 ? 1.377 6.124 -12.334 1.00 97.44 285 THR A O 1
ATOM 2174 N N . GLN A 1 286 ? 3.202 6.064 -13.634 1.00 97.88 286 GLN A N 1
ATOM 2175 C CA . GLN A 1 286 ? 2.879 7.280 -14.389 1.00 97.88 286 GLN A CA 1
ATOM 2176 C C . GLN A 1 286 ? 1.605 7.147 -15.244 1.00 97.88 286 GLN A C 1
ATOM 2178 O O . GLN A 1 286 ? 0.922 8.141 -15.485 1.00 97.88 286 GLN A O 1
ATOM 2183 N N . HIS A 1 287 ? 1.292 5.942 -15.724 1.00 98.19 287 HIS A N 1
ATOM 2184 C CA . HIS A 1 287 ? 0.139 5.681 -16.593 1.00 98.19 287 HIS A CA 1
ATOM 2185 C C . HIS A 1 287 ? -1.087 5.112 -15.853 1.00 98.19 287 HIS A C 1
ATOM 2187 O O . HIS A 1 287 ? -2.155 4.962 -16.456 1.00 98.19 287 HIS A O 1
ATOM 2193 N N . SER A 1 288 ? -0.957 4.786 -14.566 1.00 98.00 288 SER A N 1
ATOM 2194 C CA . SER A 1 288 ? -2.070 4.343 -13.729 1.00 98.00 288 SER A CA 1
ATOM 2195 C C . SER A 1 288 ? -2.988 5.518 -13.394 1.00 98.00 288 SER A C 1
ATOM 2197 O O . SER A 1 288 ? -2.537 6.534 -12.872 1.00 98.00 288 SER A O 1
ATOM 2199 N N . GLU A 1 289 ? -4.290 5.372 -13.650 1.00 98.00 289 GLU A N 1
ATOM 2200 C CA . GLU A 1 289 ? -5.290 6.365 -13.223 1.00 98.00 289 GLU A CA 1
ATOM 2201 C C . GLU A 1 289 ? -5.613 6.239 -11.728 1.00 98.00 289 GLU A C 1
ATOM 2203 O O . GLU A 1 289 ? -5.895 7.232 -11.060 1.00 98.00 289 GLU A O 1
ATOM 2208 N N . ALA A 1 290 ? -5.551 5.015 -11.198 1.00 97.44 290 ALA A N 1
ATOM 2209 C CA . ALA A 1 290 ? -5.729 4.741 -9.779 1.00 97.44 290 ALA A CA 1
ATOM 2210 C C . ALA A 1 290 ? -4.427 4.995 -8.994 1.00 97.44 290 ALA A C 1
ATOM 2212 O O . ALA A 1 290 ? -3.334 4.750 -9.528 1.00 97.44 290 ALA A O 1
ATOM 2213 N N . PRO A 1 291 ? -4.510 5.413 -7.715 1.00 96.69 291 PRO A N 1
ATOM 2214 C CA . PRO A 1 291 ? -3.341 5.519 -6.851 1.00 96.69 291 PRO A CA 1
ATOM 2215 C C . PRO A 1 291 ? -2.611 4.177 -6.768 1.00 96.69 291 PRO A C 1
ATOM 2217 O O . PRO A 1 291 ? -3.230 3.115 -6.667 1.00 96.69 291 PRO A O 1
ATOM 2220 N N . THR A 1 292 ? -1.283 4.238 -6.825 1.00 97.50 292 THR A N 1
ATOM 2221 C CA . THR A 1 292 ? -0.417 3.058 -6.870 1.00 97.50 292 THR A CA 1
ATOM 2222 C C . THR A 1 292 ? 0.547 3.054 -5.694 1.00 97.50 292 THR A C 1
ATOM 2224 O O . THR A 1 292 ? 1.126 4.085 -5.357 1.00 97.50 292 THR A O 1
ATOM 2227 N N . SER A 1 293 ? 0.744 1.885 -5.083 1.00 95.81 293 SER A N 1
ATOM 2228 C CA . SER A 1 293 ? 1.787 1.668 -4.078 1.00 95.81 293 SER A CA 1
ATOM 2229 C C . SER A 1 293 ? 2.629 0.441 -4.419 1.00 95.81 293 SER A C 1
ATOM 2231 O O . SER A 1 293 ? 2.095 -0.607 -4.787 1.00 95.81 293 SER A O 1
ATOM 2233 N N . THR A 1 294 ? 3.948 0.538 -4.274 1.00 96.12 294 THR A N 1
ATOM 2234 C CA . THR A 1 294 ? 4.837 -0.615 -4.449 1.00 96.12 294 THR A CA 1
ATOM 2235 C C . THR A 1 294 ? 4.833 -1.462 -3.187 1.00 96.12 294 THR A C 1
ATOM 2237 O O . THR A 1 294 ? 5.314 -1.043 -2.135 1.00 96.12 294 THR A O 1
ATOM 2240 N N . LEU A 1 295 ? 4.263 -2.664 -3.296 1.00 95.12 295 LEU A N 1
ATOM 2241 C CA . LEU A 1 295 ? 4.120 -3.586 -2.174 1.00 95.12 295 LEU A CA 1
ATOM 2242 C C . LEU A 1 295 ? 5.359 -4.470 -2.019 1.00 95.12 295 LEU A C 1
ATOM 2244 O O . LEU A 1 295 ? 5.837 -4.667 -0.904 1.00 95.12 295 LEU A O 1
ATOM 2248 N N . PHE A 1 296 ? 5.895 -4.963 -3.139 1.00 93.38 296 PHE A N 1
ATOM 2249 C CA . PHE A 1 296 ? 7.129 -5.745 -3.180 1.00 93.38 296 PHE A CA 1
ATOM 2250 C C . PHE A 1 296 ? 8.079 -5.161 -4.222 1.00 93.38 296 PHE A C 1
ATOM 2252 O O . PHE A 1 296 ? 7.731 -5.074 -5.402 1.00 93.38 296 PHE A O 1
ATOM 2259 N N . VAL A 1 297 ? 9.288 -4.803 -3.795 1.00 91.38 297 VAL A N 1
ATOM 2260 C CA . VAL A 1 297 ? 10.372 -4.420 -4.705 1.00 91.38 297 VAL A CA 1
ATOM 2261 C C . VAL A 1 297 ? 11.094 -5.686 -5.146 1.00 91.38 297 VAL A C 1
ATOM 2263 O O . VAL A 1 297 ? 11.437 -6.519 -4.310 1.00 91.38 297 VAL A O 1
ATOM 2266 N N . LYS A 1 298 ? 11.330 -5.846 -6.452 1.00 89.81 298 LYS A N 1
ATOM 2267 C CA . LYS A 1 298 ? 12.105 -6.988 -6.943 1.00 89.81 298 LYS A CA 1
ATOM 2268 C C . LYS A 1 298 ? 13.584 -6.748 -6.700 1.00 89.81 298 LYS A C 1
ATOM 2270 O O . LYS A 1 298 ? 14.173 -5.863 -7.314 1.00 89.81 298 LYS A O 1
ATOM 2275 N N . ASP A 1 299 ? 14.174 -7.612 -5.892 1.00 90.00 299 ASP A N 1
ATOM 2276 C CA . ASP A 1 299 ? 15.614 -7.680 -5.696 1.00 90.00 299 ASP A CA 1
ATOM 2277 C C . ASP A 1 299 ? 16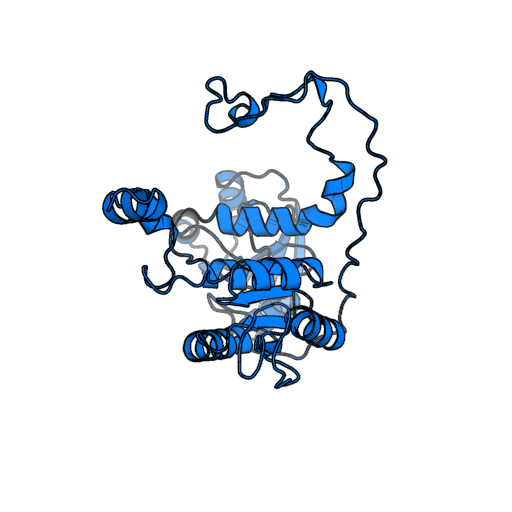.040 -9.148 -5.705 1.00 90.00 299 ASP A C 1
ATOM 2279 O O . ASP A 1 299 ? 15.781 -9.904 -4.768 1.00 90.00 299 ASP A O 1
ATOM 2283 N N . LYS A 1 300 ? 16.657 -9.577 -6.805 1.00 85.44 300 LYS A N 1
ATOM 2284 C CA . LYS A 1 300 ? 17.063 -10.978 -6.976 1.00 85.44 300 LYS A CA 1
ATOM 2285 C C . LYS A 1 300 ? 18.247 -11.348 -6.087 1.00 85.44 300 LYS A C 1
ATOM 2287 O O . LYS A 1 300 ? 18.362 -12.507 -5.703 1.00 85.44 300 LYS A O 1
ATOM 2292 N N . SER A 1 301 ? 19.101 -10.380 -5.772 1.00 88.38 301 SER A N 1
ATOM 2293 C CA . SER A 1 301 ? 20.323 -10.593 -4.998 1.00 88.38 301 SER A CA 1
ATOM 2294 C C . SER A 1 301 ? 20.031 -10.621 -3.500 1.00 88.38 301 SER A C 1
ATOM 2296 O O . SER A 1 301 ? 20.640 -11.390 -2.760 1.00 88.38 301 SER A O 1
ATOM 2298 N N . LEU A 1 302 ? 19.058 -9.823 -3.055 1.00 90.06 302 LEU A N 1
ATOM 2299 C CA . LEU A 1 302 ? 18.726 -9.624 -1.643 1.00 90.06 302 LEU A CA 1
ATOM 2300 C C . LEU A 1 302 ? 17.358 -10.184 -1.253 1.00 90.06 302 LEU A C 1
ATOM 2302 O O . LEU A 1 302 ? 16.741 -9.699 -0.307 1.00 90.06 302 LEU A O 1
ATOM 2306 N N . ALA A 1 303 ? 16.864 -11.194 -1.974 1.00 88.44 303 ALA A N 1
ATOM 2307 C CA . ALA A 1 303 ? 15.583 -11.845 -1.685 1.00 88.44 303 ALA A CA 1
ATOM 2308 C C . ALA A 1 303 ? 14.421 -10.841 -1.504 1.00 88.44 303 ALA A C 1
ATOM 2310 O O . ALA A 1 303 ? 13.603 -10.966 -0.593 1.00 88.44 303 ALA A O 1
ATOM 2311 N N . ASN A 1 304 ? 14.352 -9.846 -2.393 1.00 89.81 304 ASN A N 1
ATOM 2312 C CA . ASN A 1 304 ? 13.372 -8.757 -2.407 1.00 89.81 304 ASN A CA 1
ATOM 2313 C C . ASN A 1 304 ? 13.484 -7.775 -1.220 1.00 89.81 304 ASN A C 1
ATOM 2315 O O . ASN A 1 304 ? 12.510 -7.100 -0.889 1.00 89.81 304 ASN A O 1
ATOM 2319 N N . ASN A 1 305 ? 14.668 -7.666 -0.598 1.00 90.25 305 ASN A N 1
ATOM 2320 C CA . ASN A 1 305 ? 14.964 -6.750 0.507 1.00 90.25 305 ASN A CA 1
ATOM 2321 C C . ASN A 1 305 ? 16.107 -5.758 0.172 1.00 90.25 305 ASN A C 1
ATOM 2323 O O . ASN A 1 305 ? 17.209 -5.865 0.716 1.00 90.25 305 ASN A O 1
ATOM 2327 N N . PRO A 1 306 ? 15.868 -4.767 -0.707 1.00 90.75 306 PRO A N 1
ATOM 2328 C CA . PRO A 1 306 ? 16.922 -3.893 -1.232 1.00 90.75 306 PRO A CA 1
ATOM 2329 C C . PRO A 1 306 ? 17.578 -2.988 -0.179 1.00 90.75 306 PRO A C 1
ATOM 2331 O O . PRO A 1 306 ? 18.722 -2.576 -0.351 1.00 90.75 306 PRO A O 1
ATOM 2334 N N . VAL A 1 307 ? 16.908 -2.701 0.947 1.00 91.19 307 VAL A N 1
ATOM 2335 C CA . VAL A 1 307 ? 17.509 -1.891 2.025 1.00 91.19 307 VAL A CA 1
ATOM 2336 C C . VAL A 1 307 ? 18.743 -2.572 2.630 1.00 91.19 307 VAL A C 1
ATOM 2338 O O . VAL A 1 307 ? 19.648 -1.894 3.111 1.00 91.19 307 VAL A O 1
ATOM 2341 N N . SER A 1 308 ? 18.843 -3.903 2.539 1.00 90.12 308 SER A N 1
ATOM 2342 C CA . SER A 1 308 ? 20.026 -4.643 2.986 1.00 90.12 308 SER A CA 1
ATOM 2343 C C . SER A 1 308 ? 21.295 -4.313 2.195 1.00 90.12 308 SER A C 1
ATOM 2345 O O . SER A 1 308 ? 22.383 -4.489 2.742 1.00 90.12 308 SER A O 1
ATOM 2347 N N . ALA A 1 309 ? 21.193 -3.793 0.964 1.00 89.19 309 ALA A N 1
ATOM 2348 C CA . ALA A 1 309 ? 22.359 -3.367 0.185 1.00 89.19 309 ALA A CA 1
ATOM 2349 C C . ALA A 1 309 ? 23.126 -2.241 0.893 1.00 89.19 309 ALA A C 1
ATOM 2351 O O . ALA A 1 309 ? 24.352 -2.258 0.929 1.00 89.19 309 ALA A O 1
ATOM 2352 N N . LEU A 1 310 ? 22.400 -1.309 1.524 1.00 86.31 310 LEU A N 1
ATOM 2353 C CA . LEU A 1 310 ? 22.967 -0.125 2.183 1.00 86.31 310 LEU A CA 1
ATOM 2354 C C . LEU A 1 310 ? 23.841 -0.471 3.394 1.00 86.31 310 LEU A C 1
ATOM 2356 O O . LEU A 1 310 ? 24.701 0.311 3.787 1.00 86.31 310 LEU A O 1
ATOM 2360 N N . PHE A 1 311 ? 23.624 -1.647 3.983 1.00 89.94 311 PHE A N 1
ATOM 2361 C CA . PHE A 1 311 ? 24.364 -2.137 5.145 1.00 89.94 311 PHE A CA 1
ATOM 2362 C C . PHE A 1 311 ? 25.442 -3.166 4.777 1.00 89.94 311 PHE A C 1
ATOM 2364 O O . PHE A 1 311 ? 26.057 -3.759 5.663 1.00 89.94 311 PHE A O 1
ATOM 2371 N N . SER A 1 312 ? 25.678 -3.399 3.483 1.00 85.06 312 SER A N 1
ATOM 2372 C CA . SER A 1 312 ? 26.646 -4.375 2.993 1.00 85.06 312 SER A CA 1
ATOM 2373 C C . SER A 1 312 ? 27.780 -3.685 2.253 1.00 85.06 312 SER A C 1
ATOM 2375 O O . SER A 1 312 ? 27.603 -3.202 1.137 1.00 85.06 312 SER A O 1
ATOM 2377 N N . LYS A 1 313 ? 28.978 -3.715 2.846 1.00 87.56 313 LYS A N 1
ATOM 2378 C CA . LYS A 1 313 ? 30.194 -3.179 2.224 1.00 87.56 313 LYS A CA 1
ATOM 2379 C C . LYS A 1 313 ? 30.425 -3.759 0.822 1.00 87.56 313 LYS A C 1
ATOM 2381 O O . LYS A 1 313 ? 30.709 -3.003 -0.094 1.00 87.56 313 LYS A O 1
ATOM 2386 N N . TYR A 1 314 ? 30.216 -5.067 0.659 1.00 90.88 314 TYR A N 1
ATOM 2387 C CA . TYR A 1 314 ? 30.349 -5.747 -0.630 1.00 90.88 314 TYR A CA 1
ATOM 2388 C C . TYR A 1 314 ? 29.453 -5.132 -1.712 1.00 90.88 314 TYR A C 1
ATOM 2390 O O . TYR A 1 314 ? 29.937 -4.813 -2.788 1.00 90.88 314 TYR A O 1
ATOM 2398 N N . TYR A 1 315 ? 28.161 -4.928 -1.425 1.00 85.81 315 TYR A N 1
ATOM 2399 C CA . TYR A 1 315 ? 27.243 -4.363 -2.421 1.00 85.81 315 TYR A CA 1
ATOM 2400 C C . TYR A 1 315 ? 27.547 -2.890 -2.709 1.00 85.81 315 TYR A C 1
ATOM 2402 O O . TYR A 1 315 ? 27.368 -2.453 -3.839 1.00 85.81 315 TYR A O 1
ATOM 2410 N N . ILE A 1 316 ? 28.029 -2.131 -1.721 1.00 83.06 316 ILE A N 1
ATOM 2411 C CA . ILE A 1 316 ? 28.471 -0.749 -1.939 1.00 83.06 316 ILE A CA 1
ATOM 2412 C C . ILE A 1 316 ? 29.702 -0.701 -2.852 1.00 83.06 316 ILE A C 1
ATOM 2414 O O . ILE A 1 316 ? 29.678 0.029 -3.837 1.00 83.06 316 ILE A O 1
ATOM 2418 N N . GLU A 1 317 ? 30.742 -1.492 -2.571 1.00 83.75 317 GLU A N 1
ATOM 2419 C CA . GLU A 1 317 ? 31.948 -1.555 -3.410 1.00 83.75 317 GLU A CA 1
ATOM 2420 C C . GLU A 1 317 ? 31.611 -2.052 -4.828 1.00 83.75 317 GLU A C 1
ATOM 2422 O O . GLU A 1 317 ? 32.102 -1.487 -5.801 1.00 83.75 317 GLU A O 1
ATOM 2427 N N . ASP A 1 318 ? 30.724 -3.045 -4.971 1.00 87.31 318 ASP A N 1
ATOM 2428 C CA . ASP A 1 318 ? 30.299 -3.579 -6.277 1.00 87.31 318 ASP A CA 1
ATOM 2429 C C . ASP A 1 318 ? 29.592 -2.506 -7.120 1.00 87.31 318 ASP A C 1
ATOM 2431 O O . ASP A 1 318 ? 29.929 -2.299 -8.285 1.00 87.31 318 ASP A O 1
ATOM 2435 N N . ILE A 1 319 ? 28.678 -1.742 -6.507 1.00 84.19 319 ILE A N 1
ATOM 2436 C CA . ILE A 1 319 ? 27.996 -0.610 -7.156 1.00 84.19 319 ILE A CA 1
ATOM 2437 C C . ILE A 1 319 ? 28.994 0.484 -7.572 1.00 84.19 319 ILE A C 1
ATOM 2439 O O . ILE A 1 319 ? 28.813 1.107 -8.620 1.00 84.19 319 ILE A O 1
ATOM 2443 N N . LEU A 1 320 ? 30.032 0.729 -6.765 1.00 87.00 320 LEU A N 1
ATOM 2444 C CA . LEU A 1 320 ? 31.083 1.710 -7.059 1.00 87.00 320 LEU A CA 1
ATOM 2445 C C . LEU A 1 320 ? 32.114 1.206 -8.085 1.00 87.00 320 LEU A C 1
ATOM 2447 O O . LEU A 1 320 ? 32.894 2.007 -8.600 1.00 87.00 320 LEU A O 1
ATOM 2451 N N . GLY A 1 321 ? 32.104 -0.089 -8.421 1.00 84.88 321 GLY A N 1
ATOM 2452 C CA . GLY A 1 321 ? 33.100 -0.714 -9.294 1.00 84.88 321 GLY A CA 1
ATOM 2453 C C . GLY A 1 321 ? 34.461 -0.918 -8.618 1.00 84.88 321 GLY A C 1
ATOM 2454 O O . GLY A 1 321 ? 35.489 -0.896 -9.292 1.00 84.88 321 GLY A O 1
ATOM 2455 N N . GLU A 1 322 ? 34.469 -1.070 -7.294 1.00 80.62 322 GLU A N 1
ATOM 2456 C CA . GLU A 1 322 ? 35.660 -1.228 -6.446 1.00 80.62 322 GLU A CA 1
ATOM 2457 C C . GLU A 1 322 ? 35.950 -2.698 -6.065 1.00 80.62 322 GLU A C 1
ATOM 2459 O O . GLU A 1 322 ? 36.913 -2.960 -5.341 1.00 80.62 322 GLU A O 1
ATOM 2464 N N . VAL A 1 323 ? 35.131 -3.644 -6.546 1.00 63.56 323 VAL A N 1
ATOM 2465 C CA . VAL A 1 323 ? 35.254 -5.105 -6.328 1.00 63.56 323 VAL A CA 1
ATOM 2466 C C . VAL A 1 323 ? 36.121 -5.779 -7.386 1.00 63.56 323 VAL A C 1
ATOM 2468 O O . VAL A 1 323 ? 35.994 -5.432 -8.582 1.00 63.56 323 VAL A O 1
#